Protein AF-A0A6N6WT28-F1 (afdb_monomer)

Mean predicted aligned error: 14.9 Å

Organism: Escherichia coli (NCBI:txid562)

Nearest PDB structures (foldseek):
  4pug-assembly1_A  TM=3.512E-01  e=1.826E+00  Arabidopsis thaliana
  8kd8-assembly1_A-2  TM=3.177E-01  e=2.365E+00  Aspergillus fumigatus Af293
  8dq6-assembly1_C  TM=4.427E-01  e=9.207E+00  Arabidopsis thaliana
  2fe7-assembly1_B  TM=3.232E-01  e=8.630E+00  Pseudomonas aeruginosa UCBPP-PA14

Secondary structure (DSSP, 8-state):
-------EEEEEE--GGG--TT--HHHHHHH-EEEEEE--S-TTSTTHHHHHHHHHHHHHHHTTSTTEEEEEHHHHHSPPP--------S--------GGGHHHHHTT-S-HHHHHHHHHTTPPPPEEEEEEE-TTS-EEEEEEEEETTTTEEEESS-GGGHHHHHTTT-EEEESSSSHHHHHHHTT---

pLDDT: mean 84.31, std 17.32, range [34.0, 97.81]

Structure (mmCIF, N/CA/C/O backbone):
data_AF-A0A6N6WT28-F1
#
_entry.id   AF-A0A6N6WT28-F1
#
loop_
_atom_site.group_PDB
_atom_site.id
_atom_site.type_symbol
_atom_site.label_atom_id
_atom_site.label_alt_id
_atom_site.label_comp_id
_atom_site.label_asym_id
_atom_site.label_entity_id
_atom_site.label_seq_id
_atom_site.pdbx_PDB_ins_code
_atom_site.Cartn_x
_atom_site.Cartn_y
_atom_site.Cartn_z
_atom_site.occupancy
_atom_site.B_iso_or_equiv
_atom_site.auth_seq_id
_atom_site.auth_comp_id
_atom_site.auth_asym_id
_atom_site.auth_atom_id
_atom_site.pdbx_PDB_model_num
ATOM 1 N N . CYS A 1 1 ? 1.335 30.307 -26.445 1.00 36.31 1 CYS A N 1
ATOM 2 C CA . CYS A 1 1 ? 0.784 28.948 -26.608 1.00 36.31 1 CYS A CA 1
ATOM 3 C C . CYS A 1 1 ? 1.800 27.951 -26.084 1.00 36.31 1 CYS A C 1
ATOM 5 O O . CYS A 1 1 ? 2.892 27.867 -26.629 1.00 36.31 1 CYS A O 1
ATOM 7 N N . ASN A 1 2 ? 1.423 27.335 -24.966 1.00 39.84 2 ASN A N 1
ATOM 8 C CA . ASN A 1 2 ? 2.130 26.416 -24.077 1.00 39.84 2 ASN A CA 1
ATOM 9 C C . ASN A 1 2 ? 3.230 25.564 -24.718 1.00 39.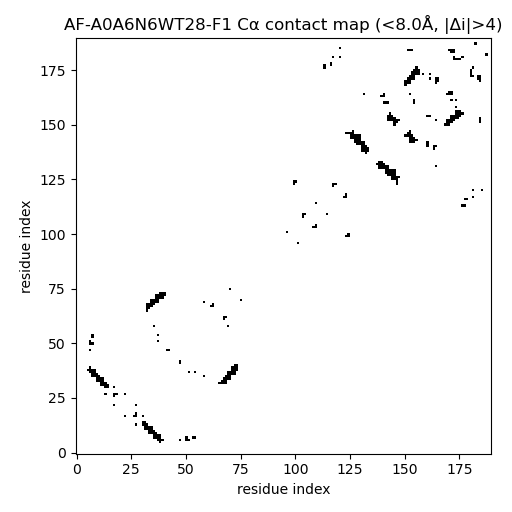84 2 ASN A C 1
ATOM 11 O O . ASN A 1 2 ? 2.957 24.684 -25.529 1.00 39.84 2 ASN A O 1
ATOM 15 N N . SER A 1 3 ? 4.460 25.754 -24.239 1.00 42.81 3 SER A N 1
ATOM 16 C CA . SER A 1 3 ? 5.393 24.639 -24.106 1.00 42.81 3 SER A CA 1
ATOM 17 C C . SER A 1 3 ? 4.727 23.638 -23.163 1.00 42.81 3 SER A C 1
ATOM 19 O O . SER A 1 3 ? 4.644 23.899 -21.966 1.00 42.81 3 SER A O 1
ATOM 21 N N . SER A 1 4 ? 4.171 22.545 -23.689 1.00 55.00 4 SER A N 1
ATOM 22 C CA . SER A 1 4 ? 3.736 21.419 -22.864 1.00 55.00 4 SER A CA 1
ATOM 23 C C . SER A 1 4 ? 4.979 20.865 -22.179 1.00 55.00 4 SER A C 1
ATOM 25 O O . SER A 1 4 ? 5.774 20.165 -22.811 1.00 55.00 4 SER A O 1
ATOM 27 N N . GLN A 1 5 ? 5.200 21.247 -20.928 1.00 62.88 5 GLN A N 1
ATOM 28 C CA . GLN A 1 5 ? 6.315 20.733 -20.155 1.00 62.88 5 GLN A CA 1
ATOM 29 C C . GLN A 1 5 ? 6.148 19.216 -20.037 1.00 62.88 5 GLN A C 1
ATOM 31 O O . GLN A 1 5 ? 5.096 18.718 -19.633 1.00 62.88 5 GLN A O 1
ATOM 36 N N . GLN A 1 6 ? 7.143 18.471 -20.514 1.00 76.69 6 GLN A N 1
ATOM 37 C CA . GLN A 1 6 ? 7.104 17.015 -20.506 1.00 76.69 6 GLN A CA 1
ATOM 38 C C . GLN A 1 6 ? 7.595 16.531 -19.143 1.00 76.69 6 GLN A C 1
ATOM 40 O O . GLN A 1 6 ? 8.793 16.489 -18.894 1.00 76.69 6 GLN A O 1
ATOM 45 N N . PHE A 1 7 ? 6.659 16.188 -18.258 1.00 87.19 7 PHE A N 1
ATOM 46 C CA . PHE A 1 7 ? 6.973 15.671 -16.923 1.00 87.19 7 PHE A CA 1
ATOM 47 C C . PHE A 1 7 ? 7.387 14.193 -16.917 1.00 87.19 7 PHE A C 1
ATOM 49 O O . PHE A 1 7 ? 7.982 13.729 -15.951 1.00 87.19 7 PHE A O 1
ATOM 56 N N . ILE A 1 8 ? 7.048 13.430 -17.960 1.00 91.88 8 ILE A N 1
ATOM 57 C CA . ILE A 1 8 ? 7.256 11.978 -18.004 1.00 91.88 8 ILE A CA 1
ATOM 58 C C . ILE A 1 8 ? 7.979 11.608 -19.292 1.00 91.88 8 ILE A C 1
ATOM 60 O O . ILE A 1 8 ? 7.514 11.924 -20.389 1.00 91.88 8 ILE A O 1
ATOM 64 N N . GLU A 1 9 ? 9.070 10.866 -19.154 1.00 92.81 9 GLU A N 1
ATOM 65 C CA . GLU A 1 9 ? 9.788 10.236 -20.254 1.00 92.81 9 GLU A CA 1
ATOM 66 C C . GLU A 1 9 ? 9.605 8.719 -20.198 1.00 92.81 9 GLU A C 1
ATOM 68 O O . GLU A 1 9 ? 9.800 8.092 -19.157 1.00 92.81 9 GLU A O 1
ATOM 73 N N . LEU A 1 10 ? 9.251 8.123 -21.338 1.00 92.31 10 LEU A N 1
ATOM 74 C CA . LEU A 1 10 ? 9.137 6.678 -21.510 1.00 92.31 10 LEU A CA 1
ATOM 75 C C . LEU A 1 10 ? 10.181 6.212 -22.522 1.00 92.31 10 LEU A C 1
ATOM 77 O O . LEU A 1 10 ? 10.169 6.643 -23.675 1.00 92.31 10 LEU A O 1
ATOM 81 N N . ALA A 1 11 ? 11.050 5.296 -22.109 1.00 92.19 11 ALA A N 1
ATOM 82 C CA . ALA A 1 11 ? 12.069 4.710 -22.962 1.00 92.19 11 ALA A CA 1
ATOM 83 C C . ALA A 1 11 ? 11.853 3.201 -23.106 1.00 92.19 11 ALA A C 1
ATOM 85 O O . ALA A 1 11 ? 11.840 2.459 -22.125 1.00 92.19 11 ALA A O 1
ATOM 86 N N . SER A 1 12 ? 11.739 2.735 -24.350 1.00 90.75 12 SER A N 1
ATOM 87 C CA . SER A 1 12 ? 11.868 1.319 -24.692 1.00 90.75 12 SER A CA 1
ATOM 88 C C . SER A 1 12 ? 13.312 1.040 -25.098 1.00 90.75 12 SER A C 1
ATOM 90 O O . SER A 1 12 ? 13.783 1.562 -26.112 1.00 90.75 12 SER A O 1
ATOM 92 N N . VAL A 1 13 ? 14.017 0.229 -24.320 1.00 89.06 13 VAL A N 1
ATOM 93 C CA . VAL A 1 13 ? 15.440 -0.048 -24.514 1.00 89.06 13 VAL A CA 1
ATOM 94 C C . VAL A 1 13 ? 15.620 -1.486 -24.976 1.00 89.06 13 VAL A C 1
ATOM 96 O O . VAL A 1 13 ? 15.025 -2.412 -24.432 1.00 89.06 13 VAL A O 1
ATOM 99 N N . LEU A 1 14 ? 16.468 -1.676 -25.982 1.00 88.44 14 LEU A N 1
ATOM 100 C CA . LEU A 1 14 ? 16.902 -2.988 -26.436 1.00 88.44 14 LEU A CA 1
ATOM 101 C C . LEU A 1 14 ? 18.435 -2.981 -26.525 1.00 88.44 14 LEU A C 1
ATOM 103 O O . LEU A 1 14 ? 18.989 -2.121 -27.215 1.00 88.44 14 LEU A O 1
ATOM 107 N N . PRO A 1 15 ? 19.145 -3.909 -25.859 1.00 84.88 15 PRO A N 1
ATOM 108 C CA . PRO A 1 15 ? 20.594 -4.005 -25.972 1.00 84.88 15 PRO A CA 1
ATOM 109 C C . PRO A 1 15 ? 21.016 -4.192 -27.429 1.00 84.88 15 PRO A C 1
ATOM 111 O O . PRO A 1 15 ? 20.477 -5.049 -28.122 1.00 84.88 15 PRO A O 1
ATOM 114 N N . GLN A 1 16 ? 22.032 -3.468 -27.897 1.00 86.12 16 GLN A N 1
ATOM 115 C CA . GLN A 1 16 ? 22.484 -3.568 -29.292 1.00 86.12 16 GLN A CA 1
ATOM 116 C C . GLN A 1 16 ? 22.848 -5.010 -29.698 1.00 86.12 16 GLN A C 1
ATOM 118 O O . GLN A 1 16 ? 22.561 -5.439 -30.812 1.00 86.12 16 GLN A O 1
ATOM 123 N N . GLN A 1 17 ? 23.405 -5.798 -28.770 1.00 83.19 17 GLN A N 1
ATOM 124 C CA . GLN A 1 17 ? 23.733 -7.215 -28.979 1.00 83.19 17 GLN A CA 1
ATOM 125 C C . GLN A 1 17 ? 22.527 -8.108 -29.316 1.00 83.19 17 GLN A C 1
ATOM 127 O O . GLN A 1 17 ? 22.714 -9.195 -29.868 1.00 83.19 17 GLN A O 1
ATOM 132 N N . ALA A 1 18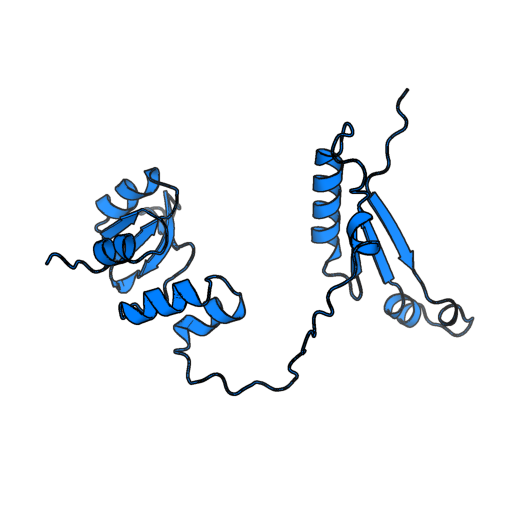 ? 21.311 -7.660 -28.988 1.00 81.44 18 ALA A N 1
ATOM 133 C CA . ALA A 1 18 ? 20.065 -8.336 -29.320 1.00 81.44 18 ALA A CA 1
ATOM 134 C C . ALA A 1 18 ? 19.685 -8.185 -30.798 1.00 81.44 18 ALA A C 1
ATOM 136 O O . ALA A 1 18 ? 18.929 -9.003 -31.318 1.00 81.44 18 ALA A O 1
ATOM 137 N N . ILE A 1 19 ? 20.193 -7.161 -31.488 1.00 85.38 19 ILE A N 1
ATOM 138 C CA . ILE A 1 19 ? 19.828 -6.842 -32.870 1.00 85.38 19 ILE A CA 1
ATOM 139 C C . ILE A 1 19 ? 20.769 -7.604 -33.804 1.00 85.38 19 ILE A C 1
ATOM 141 O O . ILE A 1 19 ? 21.768 -7.083 -34.296 1.00 85.38 19 ILE A O 1
ATOM 145 N N . LYS A 1 20 ? 20.462 -8.883 -34.016 1.00 88.56 20 LYS A N 1
ATOM 146 C CA . LYS A 1 20 ? 21.160 -9.756 -34.964 1.00 88.56 20 LYS A CA 1
ATOM 147 C C . LYS A 1 20 ? 20.140 -10.383 -35.913 1.00 88.56 20 LYS A C 1
ATOM 149 O O . LYS A 1 20 ? 19.023 -10.656 -35.478 1.00 88.56 20 LYS A O 1
ATOM 154 N N . PRO A 1 21 ? 20.517 -10.695 -37.167 1.00 86.25 21 PRO A N 1
ATOM 155 C CA . PRO A 1 21 ? 19.622 -11.374 -38.109 1.00 86.25 21 PRO A CA 1
ATOM 156 C C . PRO A 1 21 ? 19.081 -12.715 -37.591 1.00 86.25 21 PRO A C 1
ATOM 158 O O . PRO A 1 21 ? 18.038 -13.177 -38.033 1.00 86.25 21 PRO A O 1
ATOM 161 N N . THR A 1 22 ? 19.798 -13.344 -36.658 1.00 91.94 22 THR A N 1
ATOM 162 C CA . THR A 1 22 ? 19.445 -14.631 -36.050 1.00 91.94 22 THR A CA 1
ATOM 163 C C . THR A 1 22 ? 18.548 -14.511 -34.818 1.00 91.94 22 THR A C 1
ATOM 165 O O . THR A 1 22 ? 18.087 -15.535 -34.313 1.00 91.94 22 THR A O 1
ATOM 168 N N . THR A 1 23 ? 18.303 -13.304 -34.302 1.00 89.69 23 THR A N 1
ATOM 169 C CA . THR A 1 23 ? 17.488 -13.124 -33.099 1.00 89.69 23 THR A CA 1
ATOM 170 C C . THR A 1 23 ? 16.010 -13.295 -33.431 1.00 89.69 23 THR A C 1
ATOM 172 O O . THR A 1 23 ? 15.445 -12.560 -34.237 1.00 89.69 23 THR A O 1
ATOM 175 N N . SER A 1 24 ? 15.355 -14.241 -32.762 1.00 90.75 24 SER A N 1
ATOM 176 C CA . SER A 1 24 ? 13.905 -14.419 -32.871 1.00 90.75 24 SER A CA 1
ATOM 177 C C . SER A 1 24 ? 13.129 -13.315 -32.142 1.00 90.75 24 SER A C 1
ATOM 179 O O . SER A 1 24 ? 13.594 -12.747 -31.153 1.00 90.75 24 SER A O 1
ATOM 181 N N . VAL A 1 25 ? 11.878 -13.080 -32.549 1.00 87.06 25 VAL A N 1
ATOM 182 C CA . VAL A 1 25 ? 10.965 -12.139 -31.869 1.00 87.06 25 VAL A CA 1
ATOM 183 C C . VAL A 1 25 ? 10.800 -12.476 -30.380 1.00 87.06 25 VAL A C 1
ATOM 185 O O . VAL A 1 25 ? 10.761 -11.578 -29.542 1.00 87.06 25 VAL A O 1
ATOM 188 N N . ALA A 1 26 ? 10.750 -13.764 -30.027 1.00 87.44 26 ALA A N 1
ATOM 189 C CA . ALA A 1 26 ? 10.645 -14.203 -28.635 1.00 87.44 26 ALA A CA 1
ATOM 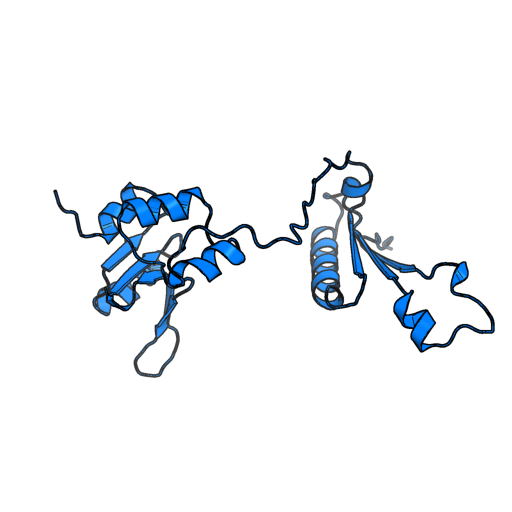190 C C . ALA A 1 26 ? 11.886 -13.823 -27.805 1.00 87.44 26 ALA A C 1
ATOM 192 O O . ALA A 1 26 ? 11.756 -13.398 -26.658 1.00 87.44 26 ALA A O 1
ATOM 193 N N . GLN A 1 27 ? 13.084 -13.922 -28.388 1.00 86.19 27 GLN A N 1
ATOM 194 C CA . GLN A 1 27 ? 14.325 -13.476 -27.745 1.00 86.19 27 GLN A CA 1
ATOM 195 C C . GLN A 1 27 ? 14.388 -11.950 -27.634 1.00 86.19 27 GLN A C 1
ATOM 197 O O . GLN A 1 27 ? 14.755 -11.442 -26.579 1.00 86.19 27 GLN A O 1
ATOM 202 N N . MET A 1 28 ? 13.961 -11.214 -28.666 1.00 85.25 28 MET A N 1
ATOM 203 C CA . MET A 1 28 ? 13.880 -9.749 -28.601 1.00 85.25 28 MET A CA 1
ATOM 204 C C . MET A 1 28 ? 12.948 -9.284 -27.479 1.00 85.25 28 MET A C 1
ATOM 206 O O . MET A 1 28 ? 13.310 -8.384 -26.730 1.00 85.25 28 MET A O 1
ATOM 210 N N . ARG A 1 29 ? 11.785 -9.930 -27.308 1.00 83.75 29 ARG A N 1
ATOM 211 C CA . ARG A 1 29 ? 10.848 -9.623 -26.213 1.00 83.75 29 ARG A CA 1
ATOM 212 C C . ARG A 1 29 ? 11.473 -9.810 -24.832 1.00 83.75 29 ARG A C 1
ATOM 214 O O . ARG A 1 29 ? 11.227 -8.992 -23.960 1.00 83.75 29 ARG A O 1
ATOM 221 N N . ARG A 1 30 ? 12.303 -10.841 -24.645 1.00 84.75 30 ARG A N 1
ATOM 222 C CA . ARG A 1 30 ? 13.021 -11.081 -23.379 1.00 84.75 30 ARG A CA 1
ATOM 223 C C . ARG A 1 30 ? 14.064 -10.018 -23.052 1.00 84.75 30 ARG A C 1
ATOM 225 O O . ARG A 1 30 ? 14.429 -9.886 -21.892 1.00 84.75 30 ARG A O 1
ATOM 232 N N . TRP A 1 31 ? 14.567 -9.307 -24.056 1.00 86.19 31 TRP A N 1
ATOM 233 C CA . TRP A 1 31 ? 15.593 -8.275 -23.894 1.00 86.19 31 TRP A CA 1
ATOM 234 C C . TRP A 1 31 ? 15.053 -6.856 -23.975 1.00 86.19 31 TRP A C 1
ATOM 236 O O . TRP A 1 31 ? 15.793 -5.917 -23.688 1.00 86.19 31 TRP A O 1
ATOM 246 N N . LEU A 1 32 ? 13.794 -6.693 -24.376 1.00 87.44 32 LEU A N 1
ATOM 247 C CA . LEU A 1 32 ? 13.126 -5.410 -24.316 1.00 87.44 32 LEU A CA 1
ATOM 248 C C . LEU A 1 32 ? 13.027 -4.989 -22.849 1.00 87.44 32 LEU A C 1
ATOM 250 O O . LEU A 1 32 ? 12.671 -5.783 -21.979 1.00 87.44 32 LEU A O 1
ATOM 254 N N . ARG A 1 33 ? 13.384 -3.742 -22.582 1.00 89.00 33 ARG A N 1
ATOM 255 C CA . ARG A 1 33 ? 13.288 -3.102 -21.276 1.00 89.00 33 ARG A CA 1
ATOM 256 C C . ARG A 1 33 ? 12.424 -1.870 -21.418 1.00 89.00 33 ARG A C 1
ATOM 258 O O . ARG A 1 33 ? 12.482 -1.189 -22.443 1.00 89.00 33 ARG A O 1
ATOM 265 N N . LEU A 1 34 ? 11.647 -1.587 -20.387 1.00 92.88 34 LEU A N 1
ATOM 266 C CA . LEU A 1 34 ? 10.861 -0.370 -20.306 1.00 92.88 34 LEU A CA 1
ATOM 267 C C . LEU A 1 34 ? 11.363 0.444 -19.121 1.00 92.88 34 LEU A C 1
ATOM 269 O O . LEU A 1 34 ? 11.496 -0.087 -18.019 1.00 92.88 34 LEU A O 1
ATOM 273 N N . HIS A 1 35 ? 11.659 1.715 -19.357 1.00 94.12 35 HIS A N 1
ATOM 274 C CA . HIS A 1 35 ? 12.091 2.637 -18.320 1.00 94.12 35 HIS A CA 1
ATOM 275 C C . HIS A 1 35 ? 11.219 3.889 -18.331 1.00 94.12 35 HIS A C 1
ATOM 277 O O . HIS A 1 35 ? 11.010 4.483 -19.391 1.00 94.12 35 HIS A O 1
ATOM 283 N N . ILE A 1 36 ? 10.724 4.283 -17.161 1.00 95.12 36 ILE A N 1
ATOM 284 C CA . ILE A 1 36 ? 9.943 5.509 -16.968 1.00 95.12 36 ILE A CA 1
ATOM 285 C C . ILE A 1 36 ? 10.751 6.474 -16.105 1.00 95.12 36 ILE A C 1
ATOM 287 O O . ILE A 1 36 ? 11.170 6.116 -15.009 1.00 95.12 36 ILE A O 1
ATOM 291 N N . CYS A 1 37 ? 10.945 7.704 -16.561 1.00 94.56 37 CYS A N 1
ATOM 292 C CA . CYS A 1 37 ? 11.595 8.744 -15.772 1.00 94.56 37 CYS A CA 1
ATOM 293 C C . CYS A 1 37 ? 10.632 9.911 -15.555 1.00 94.56 37 CYS A C 1
ATOM 295 O O . CYS A 1 37 ? 10.101 10.464 -16.518 1.00 94.56 37 CYS A O 1
ATOM 297 N N . PHE A 1 38 ? 10.410 10.276 -14.294 1.00 95.62 38 PHE A N 1
ATOM 298 C CA . PHE A 1 38 ? 9.662 11.473 -13.926 1.00 95.62 38 PHE A CA 1
ATOM 299 C C . PHE A 1 38 ? 10.605 12.659 -13.713 1.00 95.62 38 PHE A C 1
ATOM 301 O O . PHE A 1 38 ? 11.598 12.560 -12.987 1.00 95.62 38 PHE A O 1
ATOM 308 N N . ASP A 1 39 ? 10.297 13.794 -14.329 1.00 92.88 39 ASP A N 1
ATOM 309 C CA . ASP A 1 39 ? 11.030 15.033 -14.110 1.00 92.88 39 ASP A CA 1
ATOM 310 C C . ASP A 1 39 ? 10.505 15.774 -12.877 1.00 92.88 39 ASP A C 1
ATOM 312 O O . ASP A 1 39 ? 9.597 16.598 -12.945 1.00 92.88 39 ASP A O 1
ATOM 316 N N . ASP A 1 40 ? 11.109 15.481 -11.727 1.00 92.19 40 ASP A N 1
ATOM 317 C CA . ASP A 1 40 ? 10.777 16.073 -10.432 1.00 92.19 40 ASP A CA 1
ATOM 318 C C . ASP A 1 40 ? 11.620 17.304 -10.066 1.00 92.19 40 ASP A C 1
ATOM 320 O O . ASP A 1 40 ? 11.608 17.752 -8.912 1.00 92.19 40 ASP A O 1
ATOM 324 N N . ARG A 1 41 ? 12.367 17.874 -11.022 1.00 89.75 41 ARG A N 1
ATOM 325 C CA . ARG A 1 41 ? 13.270 19.011 -10.771 1.00 89.75 41 ARG A CA 1
ATOM 326 C C . ARG A 1 41 ? 12.527 20.296 -10.411 1.00 89.75 41 ARG A C 1
ATOM 328 O O . ARG A 1 41 ? 13.027 21.056 -9.583 1.00 89.75 41 ARG A O 1
ATOM 335 N N . TYR A 1 42 ? 11.333 20.496 -10.964 1.00 88.75 42 TYR A N 1
ATOM 336 C CA . TYR A 1 42 ? 10.573 21.741 -10.866 1.00 88.75 42 TYR A CA 1
ATOM 337 C C . TYR A 1 42 ? 9.174 21.490 -10.289 1.00 88.75 42 TYR A C 1
ATOM 339 O O . TYR A 1 42 ? 8.172 21.448 -10.992 1.00 88.75 42 TYR A O 1
ATOM 347 N N . THR A 1 43 ? 9.099 21.306 -8.971 1.00 87.88 43 THR A N 1
ATOM 348 C CA . THR A 1 43 ? 7.841 20.971 -8.273 1.00 87.88 43 THR A CA 1
ATOM 349 C C . THR A 1 43 ? 6.818 22.108 -8.246 1.00 87.88 43 THR A C 1
ATOM 351 O O . THR A 1 43 ? 5.690 21.894 -7.828 1.00 87.88 43 THR A O 1
ATOM 354 N N . GLN A 1 44 ? 7.232 23.320 -8.624 1.00 89.19 44 GLN A N 1
ATOM 355 C CA . GLN A 1 44 ? 6.402 24.527 -8.617 1.00 89.19 44 GLN A CA 1
ATOM 356 C C . GLN A 1 44 ? 5.759 24.809 -9.980 1.00 89.19 44 GLN A C 1
ATOM 358 O O . GLN A 1 44 ? 5.028 25.786 -10.112 1.00 89.19 44 GLN A O 1
ATOM 363 N N . ASP A 1 45 ? 6.066 24.00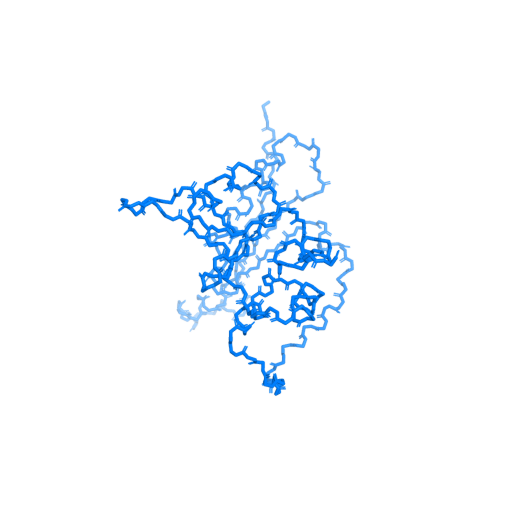1 -10.997 1.00 88.00 45 ASP A N 1
ATOM 364 C CA . ASP A 1 45 ? 5.572 24.229 -12.349 1.00 88.00 45 ASP A CA 1
ATOM 365 C C . ASP A 1 45 ? 4.091 23.861 -12.475 1.00 88.00 45 ASP A C 1
ATOM 367 O O . ASP A 1 45 ? 3.613 22.864 -11.919 1.00 88.00 45 ASP A O 1
ATOM 371 N N . ASP A 1 46 ? 3.371 24.646 -13.276 1.00 86.75 46 ASP A N 1
ATOM 372 C CA . ASP A 1 46 ? 1.972 24.386 -13.592 1.00 86.75 46 ASP A CA 1
ATOM 373 C C . ASP A 1 46 ? 1.818 22.991 -14.222 1.00 86.75 46 ASP A C 1
ATOM 375 O O . ASP A 1 46 ? 2.427 22.661 -15.243 1.00 86.75 46 ASP A O 1
ATOM 379 N N . GLY A 1 47 ? 0.965 22.159 -13.623 1.00 87.12 47 GLY A N 1
ATOM 380 C CA . GLY A 1 47 ? 0.717 20.793 -14.088 1.00 87.12 47 GLY A CA 1
ATOM 381 C C . GLY A 1 47 ? 1.624 19.722 -13.478 1.00 87.12 47 GLY A C 1
ATOM 382 O O . GLY A 1 47 ? 1.457 18.554 -13.833 1.00 87.12 47 GLY A O 1
ATOM 383 N N . TYR A 1 48 ? 2.505 20.068 -12.533 1.00 89.69 48 TYR A N 1
ATOM 384 C CA . TYR A 1 48 ? 3.336 19.099 -11.811 1.00 89.69 48 TYR A CA 1
ATOM 385 C C . TYR A 1 48 ? 2.514 17.971 -11.167 1.00 89.69 48 TYR A C 1
ATOM 387 O O . TYR A 1 48 ? 2.801 16.798 -11.394 1.00 89.69 48 TYR A O 1
ATOM 395 N N . GLU A 1 49 ? 1.448 18.302 -10.427 1.00 88.75 49 GLU A N 1
ATOM 396 C CA . GLU A 1 49 ? 0.570 17.307 -9.786 1.00 88.75 49 GLU A CA 1
ATOM 397 C C . GLU A 1 49 ? -0.108 16.389 -10.810 1.00 88.75 49 GLU A C 1
ATOM 399 O O . GLU A 1 49 ? -0.177 15.173 -10.629 1.00 88.75 49 GLU A O 1
ATOM 404 N N . ALA A 1 50 ? -0.564 16.954 -11.932 1.00 89.31 50 ALA A N 1
ATOM 405 C CA . ALA A 1 50 ? -1.134 16.173 -13.025 1.00 89.31 50 ALA A CA 1
ATOM 406 C C . ALA A 1 50 ? -0.084 15.237 -13.652 1.00 89.31 50 ALA A C 1
ATOM 408 O O . ALA A 1 50 ? -0.394 14.087 -13.970 1.00 89.31 50 ALA A O 1
ATOM 409 N N . GLY A 1 51 ? 1.162 15.703 -13.784 1.00 91.75 51 GLY A N 1
ATOM 410 C CA . GLY A 1 51 ? 2.306 14.899 -14.205 1.00 91.75 51 GLY A CA 1
ATOM 411 C C . GLY A 1 51 ? 2.619 13.767 -13.226 1.00 91.75 51 GLY A C 1
ATOM 412 O O . GLY A 1 51 ? 2.799 12.631 -13.657 1.00 91.75 51 GLY A O 1
ATOM 413 N N . LEU A 1 52 ? 2.621 14.043 -11.922 1.00 93.56 52 LEU A N 1
ATOM 414 C CA . LEU A 1 52 ? 2.878 13.055 -10.872 1.00 93.56 52 LEU A CA 1
ATOM 415 C C . LEU A 1 52 ? 1.790 11.970 -10.839 1.00 93.56 52 LEU A C 1
ATOM 417 O O . LEU A 1 52 ? 2.094 10.778 -10.798 1.00 93.56 52 LEU A O 1
ATOM 421 N N . ASN A 1 53 ? 0.523 12.371 -10.954 1.00 92.00 53 ASN A N 1
ATOM 422 C CA . ASN A 1 53 ? -0.603 11.444 -11.073 1.00 92.00 53 ASN A CA 1
ATOM 423 C C . ASN A 1 53 ? -0.496 10.586 -12.344 1.00 92.00 53 ASN A C 1
ATOM 425 O O . ASN A 1 53 ? -0.718 9.374 -12.313 1.00 92.00 53 ASN A O 1
ATOM 429 N N . GLY A 1 54 ? -0.120 11.198 -13.471 1.00 93.31 54 GLY A N 1
ATOM 430 C CA . GLY A 1 54 ? 0.123 10.488 -14.727 1.00 93.31 54 GLY A CA 1
ATOM 431 C C . GLY A 1 54 ? 1.269 9.478 -14.625 1.00 93.31 54 GLY A C 1
ATOM 432 O O . GLY A 1 54 ? 1.153 8.363 -15.138 1.00 93.31 54 GLY A O 1
ATOM 433 N N . PHE A 1 55 ? 2.343 9.842 -13.926 1.00 95.44 55 PHE A N 1
ATOM 434 C CA . PHE A 1 55 ? 3.488 8.977 -13.672 1.00 95.44 55 PHE A CA 1
ATOM 435 C C . PHE A 1 55 ? 3.083 7.737 -12.873 1.00 95.44 55 PHE A C 1
ATOM 437 O O . PHE A 1 55 ? 3.297 6.620 -13.347 1.00 95.44 55 PHE A O 1
ATOM 444 N N . TRP A 1 56 ? 2.420 7.911 -11.726 1.00 95.50 56 TRP A N 1
ATOM 445 C CA . TRP A 1 56 ? 1.976 6.783 -10.903 1.00 95.50 56 TRP A 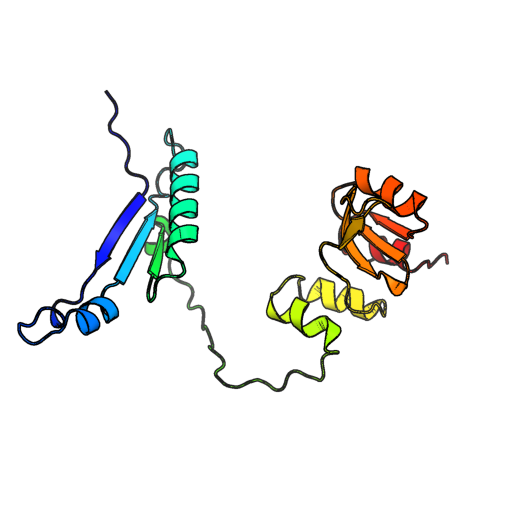CA 1
ATOM 446 C C . TRP A 1 56 ? 0.975 5.887 -11.621 1.00 95.50 56 TRP A C 1
ATOM 448 O O . TRP A 1 56 ? 1.052 4.664 -11.522 1.00 95.50 56 TRP A O 1
ATOM 458 N N . ARG A 1 57 ? 0.089 6.466 -12.435 1.00 95.50 57 ARG A N 1
ATOM 459 C CA . ARG A 1 57 ? -0.812 5.679 -13.280 1.00 95.50 57 ARG A CA 1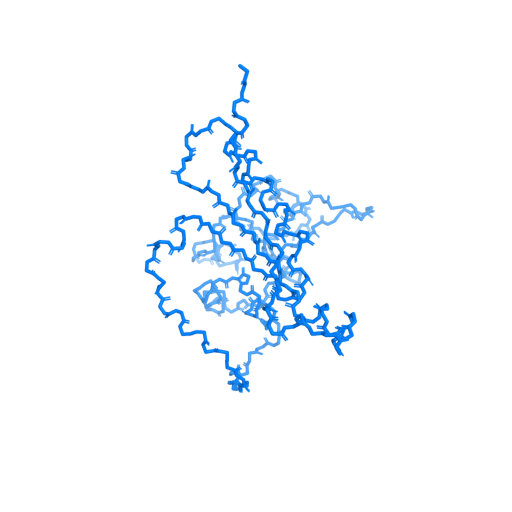
ATOM 460 C C . ARG A 1 57 ? -0.046 4.795 -14.268 1.00 95.50 57 ARG A C 1
ATOM 462 O O . ARG A 1 57 ? -0.434 3.648 -14.468 1.00 95.50 57 ARG A O 1
ATOM 469 N N . LEU A 1 58 ? 1.026 5.294 -14.884 1.00 94.19 58 LEU A N 1
ATOM 470 C CA . LEU A 1 58 ? 1.862 4.490 -15.783 1.00 94.19 58 LEU A CA 1
ATOM 471 C C . LEU A 1 58 ? 2.643 3.411 -15.031 1.00 94.19 58 LEU A C 1
ATOM 473 O O . LEU A 1 58 ? 2.685 2.278 -15.506 1.00 94.19 58 LEU A O 1
ATOM 477 N N . VAL A 1 59 ? 3.212 3.731 -13.867 1.00 95.31 59 VAL A N 1
ATOM 478 C CA . VAL A 1 59 ? 3.892 2.746 -13.011 1.00 95.31 59 VAL A CA 1
ATOM 479 C C . VAL A 1 59 ? 2.929 1.619 -12.644 1.00 95.31 59 VAL A C 1
ATOM 481 O O . VAL A 1 59 ? 3.220 0.464 -12.934 1.00 95.31 59 VAL A O 1
ATOM 484 N N . ASN A 1 60 ? 1.738 1.941 -12.142 1.00 93.00 60 ASN A N 1
ATOM 485 C CA . ASN A 1 60 ? 0.746 0.940 -11.743 1.00 93.00 60 ASN A CA 1
ATOM 486 C C . ASN A 1 60 ? 0.303 0.034 -12.900 1.00 93.00 60 ASN A C 1
ATOM 488 O O . ASN A 1 60 ? 0.057 -1.153 -12.695 1.00 93.00 60 ASN A O 1
ATOM 492 N N . LEU A 1 61 ? 0.212 0.577 -14.119 1.00 94.25 61 LEU A N 1
ATOM 493 C CA . LEU A 1 61 ? -0.140 -0.193 -15.316 1.00 94.25 61 LEU A CA 1
ATOM 494 C C . LEU A 1 61 ? 1.001 -1.095 -15.803 1.00 94.25 61 LEU A C 1
ATOM 496 O O . LEU A 1 61 ? 0.742 -2.158 -16.366 1.00 94.25 61 LEU A O 1
ATOM 500 N N . LEU A 1 62 ? 2.252 -0.660 -15.643 1.00 92.94 62 LEU A N 1
ATOM 501 C CA . LEU A 1 62 ? 3.416 -1.275 -16.284 1.00 92.94 62 LEU A CA 1
ATOM 502 C C . LEU A 1 62 ? 4.299 -2.073 -15.318 1.00 92.94 62 LEU A C 1
ATOM 504 O O . LEU A 1 62 ? 5.154 -2.817 -15.794 1.00 92.94 62 LEU A O 1
ATOM 508 N N . GLN A 1 63 ? 4.076 -1.976 -14.004 1.00 93.00 63 GLN A N 1
ATOM 509 C CA . GLN A 1 63 ? 4.858 -2.673 -12.970 1.00 93.00 63 GLN A CA 1
ATOM 510 C C . GLN A 1 63 ? 4.887 -4.197 -13.147 1.00 93.00 63 GLN A C 1
ATOM 512 O O . GLN A 1 63 ? 5.828 -4.855 -12.721 1.00 93.00 63 GLN A O 1
ATOM 517 N N . PHE A 1 64 ? 3.881 -4.765 -13.816 1.00 90.69 64 PHE A N 1
ATOM 518 C CA . PHE A 1 64 ? 3.785 -6.204 -14.068 1.00 90.69 64 PHE A CA 1
ATOM 519 C C . PHE A 1 64 ? 4.552 -6.661 -15.315 1.00 90.69 64 PHE A C 1
ATOM 521 O O . PHE A 1 64 ? 4.620 -7.859 -15.596 1.00 90.69 64 PHE A O 1
ATOM 528 N N . LEU A 1 65 ? 5.102 -5.730 -16.101 1.00 87.69 65 LEU A N 1
ATOM 529 C CA . LEU A 1 65 ? 5.932 -6.091 -17.239 1.00 87.69 65 LEU A CA 1
ATOM 530 C C . LEU A 1 65 ? 7.307 -6.570 -16.756 1.00 87.69 65 LEU A C 1
ATOM 532 O O . LEU A 1 65 ? 7.909 -5.945 -15.881 1.00 87.69 65 LEU A O 1
ATOM 536 N N . PRO A 1 66 ? 7.843 -7.648 -17.353 1.00 80.56 66 PRO A N 1
ATOM 537 C CA . PRO A 1 66 ? 9.158 -8.149 -16.992 1.00 80.56 66 PRO A CA 1
ATOM 538 C C . PRO A 1 66 ? 10.220 -7.082 -17.265 1.00 80.56 66 PRO A C 1
ATOM 540 O O . PRO A 1 66 ? 10.255 -6.492 -18.346 1.00 80.56 66 PRO A O 1
ATOM 543 N N . ASP A 1 67 ? 11.090 -6.861 -16.280 1.00 84.44 67 ASP A N 1
ATOM 544 C CA . ASP A 1 67 ? 12.203 -5.912 -16.348 1.00 84.44 67 ASP A CA 1
ATOM 545 C C . ASP A 1 67 ? 11.785 -4.444 -16.619 1.00 84.44 67 ASP A C 1
ATOM 547 O O . ASP A 1 67 ? 12.524 -3.680 -17.257 1.00 84.44 67 ASP A O 1
ATOM 551 N N . MET A 1 68 ? 10.596 -4.040 -16.150 1.00 92.00 68 MET A N 1
ATOM 552 C CA . MET A 1 68 ? 10.196 -2.633 -16.060 1.00 92.00 68 MET A CA 1
ATOM 553 C C . MET A 1 68 ? 10.951 -1.940 -14.922 1.00 92.00 68 MET A C 1
ATOM 555 O O . MET A 1 68 ? 11.140 -2.493 -13.843 1.00 92.00 68 MET A O 1
ATOM 559 N N . THR A 1 69 ? 11.400 -0.715 -15.176 1.00 93.19 69 THR A N 1
ATOM 560 C CA . THR A 1 69 ? 12.060 0.131 -14.178 1.00 93.19 69 THR A CA 1
ATOM 561 C C . THR A 1 69 ? 11.478 1.535 -14.228 1.00 93.19 69 THR A C 1
ATOM 563 O O . THR A 1 69 ? 10.988 1.987 -15.267 1.00 93.19 69 THR A O 1
ATOM 566 N N . PHE A 1 70 ? 11.555 2.258 -13.118 1.00 94.75 70 PHE A N 1
ATOM 567 C CA . PHE A 1 70 ? 11.198 3.668 -13.081 1.00 94.75 70 PHE A CA 1
ATOM 568 C C . PHE A 1 70 ? 12.111 4.447 -12.139 1.00 94.75 70 PHE A C 1
ATOM 570 O O . PHE A 1 70 ? 12.760 3.874 -11.266 1.00 94.75 70 PHE A O 1
ATOM 577 N N . THR A 1 71 ? 12.208 5.755 -12.349 1.00 93.56 71 THR A N 1
ATOM 578 C CA . THR A 1 71 ? 13.016 6.656 -11.523 1.00 93.56 71 THR A CA 1
ATOM 579 C C . THR A 1 71 ? 12.498 8.091 -11.607 1.00 93.56 71 THR A C 1
ATOM 581 O O . THR A 1 71 ? 11.602 8.395 -12.398 1.00 93.56 71 THR A O 1
ATOM 584 N N . SER A 1 72 ? 13.101 8.988 -10.832 1.00 93.44 72 SER A N 1
ATOM 585 C CA . SER A 1 72 ? 12.948 10.430 -10.992 1.00 93.44 72 SER A CA 1
ATOM 586 C C . SER A 1 72 ? 14.288 11.093 -11.318 1.00 93.44 72 SER A C 1
ATOM 588 O O . SER A 1 72 ? 15.360 10.548 -11.040 1.00 93.44 72 SER A O 1
ATOM 590 N N . ARG A 1 73 ? 14.256 12.283 -11.920 1.00 90.81 73 ARG A N 1
ATOM 591 C CA . ARG A 1 73 ? 15.472 13.034 -12.269 1.00 90.81 73 ARG A CA 1
ATOM 592 C C . ARG A 1 73 ? 16.335 13.334 -11.044 1.00 90.81 73 ARG A C 1
ATOM 594 O O . ARG A 1 73 ? 17.553 13.185 -11.126 1.00 90.81 73 ARG A O 1
ATOM 601 N N . LYS A 1 74 ? 15.741 13.715 -9.912 1.00 89.88 74 LYS A N 1
ATOM 602 C CA . LYS A 1 74 ? 16.478 13.926 -8.656 1.00 89.88 74 LYS A CA 1
ATOM 603 C C . LYS A 1 74 ? 17.064 12.619 -8.123 1.00 89.88 74 LYS A C 1
ATOM 605 O O . LYS A 1 74 ? 18.214 12.631 -7.695 1.00 89.88 74 LYS A O 1
ATOM 610 N N . ALA A 1 75 ? 16.334 11.503 -8.207 1.00 86.81 75 ALA A N 1
ATOM 611 C CA . ALA A 1 75 ? 16.798 10.203 -7.714 1.00 86.81 75 ALA A CA 1
ATOM 612 C C . ALA A 1 75 ? 18.071 9.705 -8.421 1.00 86.81 75 ALA A C 1
ATOM 614 O O . ALA A 1 75 ? 18.937 9.128 -7.773 1.00 86.81 75 ALA A O 1
ATOM 615 N N . VAL A 1 76 ? 18.231 9.975 -9.722 1.00 83.56 76 VAL A N 1
ATOM 616 C CA . VAL A 1 76 ? 19.441 9.600 -10.487 1.00 83.56 76 VAL A CA 1
ATOM 617 C C . VAL A 1 76 ? 20.691 10.369 -10.035 1.00 83.56 76 VAL A C 1
ATOM 619 O O . VAL A 1 76 ? 21.809 9.879 -10.186 1.00 83.56 76 VAL A O 1
ATOM 622 N N . HIS A 1 77 ? 20.522 11.582 -9.506 1.00 76.56 77 HIS A N 1
ATOM 623 C CA . HIS A 1 77 ? 21.629 12.447 -9.086 1.00 76.56 77 HIS A CA 1
ATOM 624 C C . HIS A 1 77 ? 21.930 12.377 -7.588 1.00 76.56 77 HIS A C 1
ATOM 626 O O . HIS A 1 77 ? 22.955 12.903 -7.150 1.00 76.56 77 HIS A O 1
ATOM 632 N N . LEU A 1 78 ? 21.057 11.743 -6.808 1.00 74.25 78 LEU A N 1
ATOM 633 C CA . LEU A 1 78 ? 21.313 11.463 -5.405 1.00 74.25 78 LEU A CA 1
ATOM 634 C C . LEU A 1 78 ? 22.298 10.290 -5.300 1.00 74.25 78 LEU A C 1
ATOM 636 O O . LEU A 1 78 ? 22.186 9.330 -6.068 1.00 74.25 78 LEU A O 1
ATOM 640 N N . PRO A 1 79 ? 23.269 10.340 -4.369 1.00 63.91 79 PRO A N 1
ATOM 641 C CA . PRO A 1 79 ? 24.054 9.162 -4.046 1.00 63.91 79 PRO A CA 1
ATOM 642 C C . PRO A 1 79 ? 23.074 8.062 -3.647 1.00 63.91 79 PRO A C 1
ATOM 644 O O . PRO A 1 79 ? 22.309 8.236 -2.699 1.00 63.91 79 PRO A O 1
ATOM 647 N N . GLN A 1 80 ? 23.062 6.955 -4.388 1.00 59.59 80 GLN A N 1
ATOM 648 C CA . GLN A 1 80 ? 22.354 5.781 -3.912 1.00 59.59 80 GLN A CA 1
ATOM 649 C C . GLN A 1 80 ? 23.086 5.320 -2.660 1.00 59.59 80 GLN A C 1
ATOM 651 O O . GLN A 1 80 ? 24.262 4.954 -2.726 1.00 59.59 80 GLN A O 1
ATOM 656 N N . GLU A 1 81 ? 22.406 5.361 -1.517 1.00 56.16 81 GLU A N 1
ATOM 657 C CA . GLU A 1 81 ? 22.832 4.519 -0.413 1.00 56.16 81 GLU A CA 1
ATOM 658 C C . GLU A 1 81 ? 22.844 3.090 -0.946 1.00 56.16 81 GLU A C 1
ATOM 660 O O . GLU A 1 81 ? 21.918 2.669 -1.649 1.00 56.16 81 GLU A O 1
ATOM 665 N N . SER A 1 82 ? 23.933 2.368 -0.697 1.00 50.47 82 SER A N 1
ATOM 666 C CA . SER A 1 82 ? 23.989 0.948 -0.990 1.00 50.47 82 SER A CA 1
ATOM 667 C C . SER A 1 82 ? 22.929 0.279 -0.128 1.00 50.47 82 SER A C 1
ATOM 669 O O . SER A 1 82 ? 23.180 -0.074 1.023 1.00 50.47 82 SER A O 1
ATOM 671 N N . VAL A 1 83 ? 21.727 0.133 -0.673 1.00 47.78 83 VAL A N 1
ATOM 672 C CA . VAL A 1 83 ? 20.765 -0.810 -0.141 1.00 47.78 83 VAL A CA 1
ATOM 673 C C . VAL A 1 83 ? 21.382 -2.158 -0.461 1.00 47.78 83 VAL A C 1
ATOM 675 O O . VAL A 1 83 ? 21.251 -2.662 -1.581 1.00 47.78 83 VAL A O 1
ATOM 678 N N . ASP A 1 84 ? 22.126 -2.702 0.503 1.00 40.03 84 ASP A N 1
ATOM 679 C CA . ASP A 1 84 ? 22.468 -4.116 0.555 1.00 40.03 84 ASP A CA 1
ATOM 680 C C . ASP A 1 84 ? 21.139 -4.860 0.613 1.00 40.03 84 ASP A C 1
ATOM 682 O O . ASP A 1 84 ? 20.646 -5.259 1.668 1.00 40.03 84 ASP A O 1
ATOM 686 N N . THR A 1 85 ? 20.516 -5.007 -0.552 1.00 39.38 85 THR A N 1
ATOM 687 C CA . THR A 1 85 ? 19.372 -5.873 -0.736 1.00 39.38 85 THR A CA 1
ATOM 688 C C . THR A 1 85 ? 19.979 -7.257 -0.665 1.00 39.38 85 THR A C 1
ATOM 690 O O . THR A 1 85 ? 20.330 -7.866 -1.678 1.00 39.38 85 THR A O 1
ATOM 693 N N . LYS A 1 86 ? 20.200 -7.735 0.561 1.00 37.53 86 LYS A N 1
ATOM 694 C CA . LYS A 1 86 ? 20.364 -9.150 0.827 1.00 37.53 86 LYS A CA 1
ATOM 695 C C . LYS A 1 86 ? 19.042 -9.763 0.402 1.00 37.53 86 LYS A C 1
ATOM 697 O O . LYS A 1 86 ? 18.123 -9.900 1.198 1.00 37.53 86 LYS A O 1
ATOM 702 N N . VAL A 1 87 ? 18.934 -10.091 -0.881 1.00 42.66 87 VAL A N 1
ATOM 703 C CA . VAL A 1 87 ? 17.991 -11.096 -1.342 1.00 42.66 87 VAL A CA 1
ATOM 704 C C . VAL A 1 87 ? 18.452 -12.357 -0.632 1.00 42.66 87 VAL A C 1
ATOM 706 O O . VAL A 1 87 ? 19.371 -13.044 -1.085 1.00 42.66 87 VAL A O 1
ATOM 709 N N . SER A 1 88 ? 17.916 -12.577 0.566 1.00 35.50 88 SER A N 1
ATOM 710 C CA . SER A 1 88 ? 18.191 -13.776 1.327 1.00 35.50 88 SER A CA 1
ATOM 711 C C . SER A 1 88 ? 17.528 -14.910 0.564 1.00 35.50 88 SER A C 1
ATOM 713 O O . SER A 1 88 ? 16.345 -15.186 0.709 1.00 35.50 88 SER A O 1
ATOM 715 N N . ALA A 1 89 ? 18.301 -15.565 -0.300 1.00 42.94 89 ALA A N 1
ATOM 716 C CA . ALA A 1 89 ? 17.915 -16.810 -0.956 1.00 42.94 89 ALA A CA 1
ATOM 717 C C . ALA A 1 89 ? 17.930 -18.002 0.022 1.00 42.94 89 ALA A C 1
ATOM 719 O O . ALA A 1 89 ? 17.923 -19.158 -0.396 1.00 42.94 89 ALA A O 1
ATOM 720 N N . THR A 1 90 ? 17.970 -17.724 1.325 1.00 38.69 90 THR A N 1
ATOM 721 C CA . THR A 1 90 ? 17.893 -18.711 2.390 1.00 38.69 90 THR A CA 1
ATOM 722 C C . THR A 1 90 ? 16.723 -18.291 3.267 1.00 38.69 90 THR A C 1
ATOM 724 O O . THR A 1 90 ? 16.759 -17.166 3.772 1.00 38.69 90 THR A O 1
ATOM 727 N N . PRO A 1 91 ? 15.691 -19.132 3.451 1.00 40.22 91 PRO A N 1
ATOM 728 C CA . PRO A 1 91 ? 14.742 -18.894 4.518 1.00 40.22 91 PRO A CA 1
ATOM 729 C C . PRO A 1 91 ? 15.554 -18.968 5.810 1.00 40.22 91 PRO A C 1
ATOM 731 O O . PRO A 1 91 ? 15.986 -20.044 6.228 1.00 40.22 91 PRO A O 1
ATOM 734 N N . GLU A 1 92 ? 15.863 -17.805 6.385 1.00 40.94 92 GLU A N 1
ATOM 735 C CA . GLU A 1 92 ? 16.223 -17.741 7.791 1.00 40.94 92 GLU A CA 1
ATOM 736 C C . GLU A 1 92 ? 15.075 -18.418 8.523 1.00 40.94 92 GLU A C 1
ATOM 738 O O . GLU A 1 92 ? 13.910 -18.147 8.233 1.00 40.94 92 GLU A O 1
ATOM 743 N N . ALA A 1 93 ? 15.414 -19.387 9.373 1.00 41.66 93 ALA A N 1
ATOM 744 C CA . ALA A 1 93 ? 14.433 -20.069 10.189 1.00 41.66 93 ALA A CA 1
ATOM 745 C C . ALA A 1 93 ? 13.711 -18.993 10.992 1.00 41.66 93 ALA A C 1
ATOM 747 O O . ALA A 1 93 ? 14.263 -18.445 11.948 1.00 41.66 93 ALA A O 1
ATOM 748 N N . VAL A 1 94 ? 12.510 -18.655 10.526 1.00 44.31 94 VAL A N 1
ATOM 749 C CA . VAL A 1 94 ? 11.615 -17.751 11.214 1.00 44.31 94 VAL A CA 1
ATOM 750 C C . VAL A 1 94 ? 11.422 -18.403 12.581 1.00 44.31 94 VAL A C 1
ATOM 752 O O . VAL A 1 94 ? 11.037 -19.579 12.622 1.00 44.31 94 VAL A O 1
ATOM 755 N N . PRO A 1 95 ? 11.795 -17.743 13.695 1.00 46.31 95 PRO A N 1
ATOM 756 C CA . PRO A 1 95 ? 11.437 -18.262 15.009 1.00 46.31 95 PRO A CA 1
ATOM 757 C C . PRO A 1 95 ? 9.941 -18.538 14.961 1.00 46.31 95 PRO A C 1
ATOM 759 O O . PRO A 1 95 ? 9.244 -17.680 14.424 1.00 46.31 95 PRO A O 1
ATOM 762 N N . GLU A 1 96 ? 9.500 -19.722 15.418 1.00 42.81 96 GLU A N 1
ATOM 763 C CA . GLU A 1 96 ? 8.103 -20.183 15.361 1.00 42.81 96 GLU A CA 1
ATOM 764 C C . GLU A 1 96 ? 7.167 -19.015 15.662 1.00 42.81 96 GLU A C 1
ATOM 766 O O . GLU A 1 96 ? 6.939 -18.631 16.808 1.00 42.81 96 GLU A O 1
ATOM 771 N N . THR A 1 97 ? 6.726 -18.371 14.594 1.00 52.03 97 THR A N 1
ATOM 772 C CA . THR A 1 97 ? 5.858 -17.215 14.640 1.00 52.03 97 THR A CA 1
ATOM 773 C C . THR A 1 97 ? 4.519 -17.860 14.462 1.00 52.03 97 THR A C 1
ATOM 775 O O . THR A 1 97 ? 4.313 -18.602 13.502 1.00 52.03 97 THR A O 1
ATOM 778 N N . ASP A 1 98 ? 3.662 -17.668 15.455 1.00 65.38 98 ASP A N 1
ATOM 779 C CA . ASP A 1 98 ? 2.259 -18.028 15.362 1.00 65.38 98 ASP A CA 1
ATOM 780 C C . ASP A 1 98 ? 1.773 -17.635 13.956 1.00 65.38 98 ASP A C 1
ATOM 782 O O . ASP A 1 98 ? 1.902 -16.470 13.573 1.00 65.38 98 ASP A O 1
ATOM 786 N N . GLU A 1 99 ? 1.338 -18.625 13.161 1.00 76.88 99 GLU A N 1
ATOM 787 C CA . GLU A 1 99 ? 1.029 -18.467 11.728 1.00 76.88 99 GLU A CA 1
ATOM 788 C C . GLU A 1 99 ? 0.070 -17.293 11.487 1.00 76.88 99 GLU A C 1
ATOM 790 O O . GLU A 1 99 ? 0.100 -16.673 10.426 1.00 76.88 99 GLU A O 1
ATOM 795 N N . SER A 1 100 ? -0.723 -16.937 12.503 1.00 83.62 100 SER A N 1
ATOM 796 C CA . SER A 1 100 ? -1.620 -15.785 12.493 1.00 83.62 100 SER A CA 1
ATOM 797 C C . SER A 1 100 ? -0.924 -14.432 12.269 1.00 83.62 100 SER A C 1
ATOM 799 O O . SER A 1 100 ? -1.541 -13.529 11.713 1.00 83.62 100 SER A O 1
ATOM 801 N N . TRP A 1 101 ? 0.355 -14.278 12.631 1.00 90.50 101 TRP A N 1
ATOM 802 C CA . TRP A 1 101 ? 1.138 -13.050 12.412 1.00 90.50 101 TRP A CA 1
ATOM 803 C C . TRP A 1 101 ? 1.931 -13.042 11.102 1.00 90.50 101 TRP A C 1
ATOM 805 O O . TRP A 1 101 ? 2.453 -11.992 10.721 1.00 90.50 101 TRP A O 1
ATOM 815 N N . ALA A 1 102 ? 2.053 -14.186 10.423 1.00 87.25 102 ALA A N 1
ATOM 816 C CA . ALA A 1 102 ? 2.959 -14.343 9.286 1.00 87.25 102 ALA A CA 1
ATOM 817 C C . ALA A 1 102 ? 2.652 -13.346 8.160 1.00 87.25 102 ALA A C 1
ATOM 819 O O . ALA A 1 102 ? 3.562 -12.692 7.663 1.00 87.25 102 ALA A O 1
ATOM 820 N N . GLU A 1 103 ? 1.372 -13.167 7.828 1.00 86.62 103 GLU A N 1
ATOM 821 C CA . GLU A 1 103 ? 0.924 -12.249 6.775 1.00 86.62 103 GLU A CA 1
ATOM 822 C C . GLU A 1 103 ? 1.228 -10.779 7.111 1.00 86.62 103 GLU A C 1
ATOM 824 O O . GLU A 1 103 ? 1.755 -10.036 6.282 1.00 86.62 103 GLU A O 1
ATOM 829 N N . ILE A 1 104 ? 0.967 -10.371 8.358 1.00 91.31 104 ILE A N 1
ATOM 830 C CA . ILE A 1 104 ? 1.235 -9.010 8.847 1.00 91.31 104 ILE A CA 1
ATOM 831 C C . ILE A 1 104 ? 2.731 -8.690 8.748 1.00 91.31 104 ILE A C 1
ATOM 833 O O . ILE A 1 104 ? 3.103 -7.586 8.345 1.00 91.31 104 ILE A O 1
ATOM 837 N N . ILE A 1 105 ? 3.583 -9.661 9.090 1.00 88.75 105 ILE A N 1
ATOM 838 C CA . ILE A 1 105 ? 5.043 -9.530 9.040 1.00 88.75 105 ILE A CA 1
ATOM 839 C C . ILE A 1 105 ? 5.545 -9.539 7.592 1.00 88.75 105 ILE A C 1
ATOM 841 O O . ILE A 1 105 ? 6.350 -8.683 7.227 1.00 88.75 105 ILE A O 1
ATOM 845 N N . GLU A 1 106 ? 5.081 -10.479 6.765 1.00 86.19 106 GLU A N 1
ATOM 846 C CA . GLU A 1 106 ? 5.521 -10.643 5.373 1.00 86.19 106 GLU A CA 1
ATOM 847 C C . GLU A 1 106 ? 5.224 -9.396 4.535 1.00 86.19 106 GLU A C 1
ATOM 849 O O . GLU A 1 106 ? 6.080 -8.940 3.773 1.00 86.19 106 GLU A O 1
ATOM 854 N N . PHE A 1 107 ? 4.037 -8.814 4.709 1.00 85.31 107 PHE A N 1
ATOM 855 C CA . PHE A 1 107 ? 3.612 -7.635 3.957 1.00 85.31 107 PHE A CA 1
ATOM 856 C C . PHE A 1 107 ? 3.926 -6.305 4.652 1.00 85.31 107 PHE A C 1
ATOM 858 O O . PHE A 1 107 ? 3.635 -5.250 4.089 1.00 85.31 107 PHE A O 1
ATOM 865 N N . GLY A 1 108 ? 4.539 -6.330 5.842 1.00 88.31 108 GLY A N 1
ATOM 866 C CA . GLY A 1 108 ? 4.910 -5.123 6.586 1.00 88.31 108 GLY A CA 1
ATOM 867 C C . GLY A 1 108 ? 3.711 -4.230 6.914 1.00 88.31 108 GLY A C 1
ATOM 868 O O . GLY A 1 108 ? 3.819 -3.007 6.838 1.00 88.31 108 GLY A O 1
ATOM 869 N N . LEU A 1 109 ? 2.564 -4.840 7.226 1.00 90.12 109 LEU A N 1
ATOM 870 C CA . LEU A 1 109 ? 1.302 -4.124 7.453 1.00 90.12 109 LEU A CA 1
ATOM 871 C C . LEU A 1 109 ? 1.280 -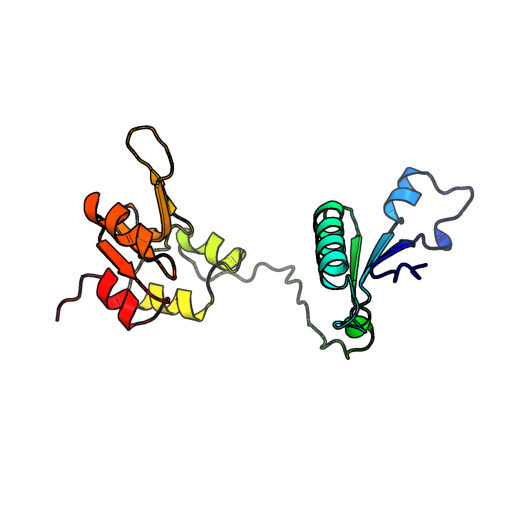3.379 8.792 1.00 90.12 109 LEU A C 1
ATOM 873 O O . LEU A 1 109 ? 0.525 -2.426 8.954 1.00 90.12 109 LEU A O 1
ATOM 877 N N . LEU A 1 110 ? 2.124 -3.809 9.732 1.00 93.06 110 LEU A N 1
ATOM 878 C CA . LEU A 1 110 ? 2.426 -3.114 10.977 1.00 93.06 110 LEU A CA 1
ATOM 879 C C . LEU A 1 110 ? 3.943 -3.051 11.158 1.00 93.06 110 LEU A C 1
ATOM 881 O O . LEU A 1 110 ? 4.682 -3.934 10.710 1.00 93.06 110 LEU A O 1
ATOM 885 N N . SER A 1 111 ? 4.415 -2.014 11.840 1.00 91.75 111 SER A N 1
ATOM 886 C CA . SER A 1 111 ? 5.818 -1.904 12.229 1.00 91.75 111 SER A CA 1
ATOM 887 C C . SER A 1 111 ? 6.192 -2.959 13.277 1.00 91.75 111 SER A C 1
ATOM 889 O O . SER A 1 111 ? 5.357 -3.461 14.032 1.00 91.75 111 SER A O 1
ATOM 891 N N . ALA A 1 112 ? 7.487 -3.272 13.375 1.00 88.94 112 ALA A N 1
ATOM 892 C CA . ALA A 1 112 ? 7.987 -4.200 14.391 1.00 88.94 112 ALA A CA 1
ATOM 893 C C . ALA A 1 112 ? 7.682 -3.727 15.828 1.00 88.94 112 ALA A C 1
ATOM 895 O O . ALA A 1 112 ? 7.475 -4.557 16.712 1.00 88.94 112 ALA A O 1
ATOM 896 N N . GLU A 1 113 ? 7.636 -2.410 16.056 1.00 91.44 113 GLU A N 1
ATOM 897 C CA . GLU A 1 113 ? 7.301 -1.815 17.355 1.00 91.44 113 GLU A CA 1
ATOM 898 C C . GLU A 1 113 ? 5.823 -2.032 17.709 1.00 91.44 113 GLU A C 1
ATOM 900 O O . GLU A 1 113 ? 5.522 -2.457 18.824 1.00 91.44 113 GLU A O 1
ATOM 905 N N . GLU A 1 114 ? 4.908 -1.831 16.757 1.00 94.25 114 GLU A N 1
ATOM 906 C CA . GLU A 1 114 ? 3.469 -2.070 16.945 1.00 94.25 114 GLU A CA 1
ATOM 907 C C . GLU A 1 114 ? 3.167 -3.551 17.189 1.00 94.25 114 GLU A C 1
ATOM 909 O O . GLU A 1 114 ? 2.408 -3.886 18.099 1.00 94.25 114 GLU A O 1
ATOM 914 N N . ILE A 1 115 ? 3.803 -4.456 16.435 1.00 93.31 115 ILE A N 1
ATOM 915 C CA . ILE A 1 115 ? 3.653 -5.906 16.634 1.00 93.31 115 ILE A CA 1
ATOM 916 C C . ILE A 1 115 ? 4.122 -6.301 18.038 1.00 93.31 115 ILE A C 1
ATOM 918 O O . ILE A 1 115 ? 3.397 -6.984 18.764 1.00 93.31 115 ILE A O 1
ATOM 922 N N . ALA A 1 116 ? 5.313 -5.850 18.445 1.00 91.62 116 ALA A N 1
ATOM 923 C CA . ALA A 1 116 ? 5.849 -6.140 19.771 1.00 91.62 116 ALA A CA 1
ATOM 924 C C . ALA A 1 116 ? 4.943 -5.592 20.885 1.00 91.62 116 ALA A C 1
ATOM 926 O O . ALA A 1 116 ? 4.737 -6.262 21.900 1.00 91.62 116 ALA A O 1
ATOM 927 N N . LEU A 1 117 ? 4.366 -4.404 20.685 1.00 93.44 117 LEU A N 1
ATOM 928 C CA . LEU A 1 117 ? 3.428 -3.806 21.624 1.00 93.44 117 LEU A CA 1
ATOM 929 C C . LEU A 1 117 ? 2.154 -4.653 21.758 1.00 93.44 117 LEU A C 1
ATOM 931 O O . LEU A 1 117 ? 1.801 -5.034 22.874 1.00 93.44 117 LEU A O 1
ATOM 935 N N . LEU A 1 118 ? 1.510 -5.032 20.651 1.00 93.19 118 LEU A N 1
ATOM 936 C CA . LEU A 1 118 ? 0.317 -5.889 20.671 1.00 93.19 118 LEU A CA 1
ATOM 937 C C . LEU A 1 118 ? 0.592 -7.239 21.357 1.00 93.19 118 LEU A C 1
ATOM 939 O O . LEU A 1 118 ? -0.184 -7.682 22.208 1.00 93.19 118 LEU A O 1
ATOM 943 N N . GLN A 1 119 ? 1.733 -7.862 21.053 1.00 91.00 119 GLN A N 1
ATOM 944 C CA . GLN A 1 119 ? 2.157 -9.116 21.680 1.00 91.00 119 GLN A CA 1
ATOM 945 C C . GLN A 1 119 ? 2.436 -8.956 23.182 1.00 91.00 119 GLN A C 1
ATOM 947 O O . GLN A 1 119 ? 2.104 -9.849 23.963 1.00 91.00 119 GLN A O 1
ATOM 952 N N . SER A 1 120 ? 2.988 -7.817 23.619 1.00 91.06 120 SER A N 1
ATOM 953 C CA . SER A 1 120 ? 3.216 -7.536 25.046 1.00 91.06 120 SER A CA 1
ATOM 954 C C . SER A 1 120 ? 1.914 -7.442 25.853 1.00 91.06 120 SER A C 1
ATOM 956 O O . SER A 1 120 ? 1.883 -7.836 27.020 1.00 91.06 120 SER A O 1
ATOM 958 N N . HIS A 1 121 ? 0.817 -7.030 25.207 1.00 88.75 121 HIS A N 1
ATOM 959 C CA . HIS A 1 121 ? -0.545 -7.041 25.759 1.00 88.75 121 HIS A CA 1
ATOM 960 C C . HIS A 1 121 ? -1.236 -8.406 25.639 1.00 88.75 121 HIS A C 1
ATOM 962 O O . HIS A 1 121 ? -2.413 -8.541 25.967 1.00 88.75 121 HIS A O 1
ATOM 968 N N . SER A 1 122 ? -0.511 -9.444 25.206 1.00 88.50 122 SER A N 1
ATOM 969 C CA . SER A 1 122 ? -1.042 -10.795 24.968 1.00 88.50 122 SER A CA 1
ATOM 970 C C . SER A 1 122 ? -2.207 -10.822 23.968 1.00 88.50 122 SER A C 1
ATOM 972 O O . SER A 1 122 ? -3.076 -11.695 24.042 1.00 88.50 122 SER A O 1
ATOM 974 N N . LEU A 1 123 ? -2.238 -9.868 23.033 1.00 89.88 123 LEU A N 1
ATOM 975 C CA . LEU A 1 123 ? -3.210 -9.850 21.947 1.00 89.88 123 LEU A CA 1
ATOM 976 C C . LEU A 1 123 ? -2.772 -10.828 20.852 1.00 89.88 123 LEU A C 1
ATOM 978 O O . LEU A 1 123 ? -1.595 -10.934 20.510 1.00 89.88 123 LEU A O 1
ATOM 982 N N . SER A 1 124 ? -3.748 -11.548 20.300 1.00 92.38 124 SER A N 1
ATOM 983 C CA . SER A 1 124 ? -3.544 -12.364 19.094 1.00 92.38 124 SER A CA 1
ATOM 984 C C . SER A 1 124 ? -3.362 -11.470 17.864 1.00 92.38 124 SER A C 1
ATOM 986 O O . SER A 1 124 ? -3.591 -10.262 17.948 1.00 92.38 124 SER A O 1
ATOM 988 N N . ALA A 1 125 ? -2.956 -12.037 16.727 1.00 94.25 125 ALA A N 1
ATOM 989 C CA . ALA A 1 125 ? -2.883 -11.264 15.493 1.00 94.25 125 ALA A CA 1
ATOM 990 C C . ALA A 1 125 ? -4.265 -10.665 15.154 1.00 94.25 125 ALA A C 1
ATOM 992 O O . ALA A 1 125 ? -5.260 -11.400 15.157 1.00 94.25 125 ALA A O 1
ATOM 993 N N . PRO A 1 126 ? -4.359 -9.347 14.908 1.00 95.56 126 PRO A N 1
ATOM 994 C CA . PRO A 1 126 ? -5.612 -8.719 14.521 1.00 95.56 126 PRO A CA 1
ATOM 995 C C . PRO A 1 126 ? -5.985 -9.079 13.080 1.00 95.56 126 PRO A C 1
ATOM 997 O O . PRO A 1 126 ? -5.135 -9.352 12.237 1.00 95.56 126 PRO A O 1
ATOM 1000 N N . THR A 1 127 ? -7.273 -8.994 12.772 1.00 95.44 127 THR A N 1
ATOM 1001 C CA . THR A 1 127 ? -7.744 -8.822 11.396 1.00 95.44 127 THR A CA 1
ATOM 1002 C C . THR A 1 127 ? -7.596 -7.352 11.021 1.00 95.44 127 THR A C 1
ATOM 1004 O O . THR A 1 127 ? -8.173 -6.496 11.691 1.00 95.44 127 THR A O 1
ATOM 1007 N N . LEU A 1 128 ? -6.813 -7.062 9.984 1.00 95.00 128 LEU A N 1
ATOM 1008 C CA . LEU A 1 128 ? -6.606 -5.703 9.485 1.00 95.00 128 LEU A CA 1
ATOM 1009 C C . LEU A 1 128 ? -7.732 -5.295 8.530 1.00 95.00 128 LEU A C 1
ATOM 1011 O O . LEU A 1 128 ? -8.163 -6.123 7.727 1.00 95.00 128 LEU A O 1
ATOM 1015 N N . GLY A 1 129 ? -8.193 -4.043 8.616 1.00 94.75 129 GLY A N 1
ATOM 1016 C CA . GLY A 1 129 ? -9.245 -3.506 7.740 1.00 94.75 129 GLY A CA 1
ATOM 1017 C C . GLY A 1 129 ? -10.560 -4.285 7.849 1.00 94.75 129 GLY A C 1
ATOM 1018 O O . GLY A 1 129 ? -11.134 -4.718 6.852 1.00 94.75 129 GLY A O 1
ATOM 1019 N N . TYR A 1 130 ? -11.010 -4.563 9.075 1.00 97.19 130 TYR A N 1
ATOM 1020 C CA . TYR A 1 130 ? -12.190 -5.392 9.303 1.00 97.19 130 TYR A CA 1
ATOM 1021 C C . TYR A 1 130 ? -13.475 -4.643 8.954 1.00 97.19 130 TYR A C 1
ATOM 1023 O O . TYR A 1 130 ? -13.874 -3.702 9.643 1.00 97.19 130 TYR A O 1
ATOM 1031 N N . GLU A 1 131 ? -14.168 -5.131 7.932 1.00 97.50 131 GLU A N 1
ATOM 1032 C CA . GLU A 1 131 ? -15.449 -4.606 7.476 1.00 97.50 131 GLU A CA 1
ATOM 1033 C C . GLU A 1 131 ? -16.605 -5.068 8.381 1.00 97.50 131 GLU A C 1
ATOM 1035 O O . GLU A 1 131 ? -16.970 -6.247 8.444 1.00 97.50 131 GLU A O 1
ATOM 1040 N N . LEU A 1 132 ? -17.244 -4.122 9.066 1.00 96.94 132 LEU A N 1
ATOM 1041 C CA . LEU A 1 132 ? -18.480 -4.362 9.798 1.00 96.94 132 LEU A CA 1
ATOM 1042 C C . LEU A 1 132 ? -19.664 -4.304 8.836 1.00 96.94 132 LEU A C 1
ATOM 1044 O O . LEU A 1 132 ? -19.922 -3.269 8.221 1.00 96.94 132 LEU A O 1
ATOM 1048 N N . GLN A 1 133 ? -20.421 -5.396 8.764 1.00 95.50 133 GLN A N 1
ATOM 1049 C CA . GLN A 1 133 ? -21.585 -5.508 7.888 1.00 95.50 133 GLN A CA 1
ATOM 1050 C C . GLN A 1 133 ? -22.912 -5.403 8.653 1.00 95.50 133 GLN A C 1
ATOM 1052 O O . GLN A 1 133 ? -23.003 -5.741 9.840 1.00 95.50 133 GLN A O 1
ATOM 1057 N N . ASN A 1 134 ? -23.950 -4.907 7.976 1.00 92.38 134 ASN A N 1
ATOM 1058 C CA . ASN A 1 134 ? -25.333 -4.954 8.455 1.00 92.38 134 ASN A CA 1
ATOM 1059 C C . ASN A 1 134 ? -26.007 -6.306 8.122 1.00 92.38 134 ASN A C 1
ATOM 1061 O O . ASN A 1 134 ? -25.397 -7.190 7.525 1.00 92.38 134 ASN A O 1
ATOM 1065 N N . ASP A 1 135 ? -27.278 -6.465 8.503 1.00 92.12 135 ASP A N 1
ATOM 1066 C CA . ASP A 1 135 ? -28.041 -7.706 8.275 1.00 92.12 135 ASP A CA 1
ATOM 1067 C C . ASP A 1 135 ? -28.287 -8.006 6.781 1.00 92.12 135 ASP A C 1
ATOM 1069 O O . ASP A 1 135 ? -28.601 -9.139 6.418 1.00 92.12 135 ASP A O 1
ATOM 1073 N N . GLU A 1 136 ? -28.135 -7.002 5.913 1.00 92.94 136 GLU A N 1
ATOM 1074 C CA . GLU A 1 136 ? -28.249 -7.116 4.455 1.00 92.94 136 GLU A CA 1
ATOM 1075 C C . GLU A 1 136 ? -26.893 -7.416 3.783 1.00 92.94 136 GLU A C 1
ATOM 1077 O O . GLU A 1 136 ? -26.837 -7.629 2.572 1.00 92.94 136 GLU A O 1
ATOM 1082 N N . GLY A 1 137 ? -25.806 -7.489 4.563 1.00 92.00 137 GLY A N 1
ATOM 1083 C CA . GLY A 1 137 ? -24.444 -7.729 4.080 1.00 92.00 137 GLY A CA 1
ATOM 1084 C C . GLY A 1 137 ? -23.732 -6.481 3.553 1.00 92.00 137 GLY A C 1
ATOM 1085 O O . GLY A 1 137 ? -22.660 -6.597 2.964 1.00 92.00 137 GLY A O 1
ATOM 1086 N N . GLU A 1 138 ? -24.296 -5.286 3.742 1.00 93.94 138 GLU A N 1
ATOM 1087 C CA . GLU A 1 138 ? -23.642 -4.037 3.352 1.00 93.94 138 GLU A CA 1
ATOM 1088 C C . GLU A 1 138 ? -22.596 -3.630 4.390 1.00 93.94 138 GLU A C 1
ATOM 1090 O O . GLU A 1 138 ? -22.855 -3.673 5.596 1.00 93.94 138 GLU A O 1
ATOM 1095 N N . ILE A 1 139 ? -21.434 -3.180 3.917 1.00 95.50 139 ILE A N 1
ATOM 1096 C CA . ILE A 1 139 ? -20.372 -2.629 4.760 1.00 95.50 139 ILE A CA 1
ATOM 1097 C C . ILE A 1 139 ? -20.815 -1.254 5.257 1.00 95.50 139 ILE A C 1
ATOM 1099 O O . ILE A 1 139 ? -21.104 -0.356 4.468 1.00 95.50 139 ILE A O 1
ATOM 1103 N N . ILE A 1 140 ? -20.861 -1.093 6.574 1.00 95.94 140 ILE A N 1
ATOM 1104 C CA . ILE A 1 140 ? -21.321 0.137 7.230 1.00 95.94 140 ILE A CA 1
ATOM 1105 C C . ILE A 1 140 ? -20.212 0.849 8.006 1.00 95.94 140 ILE A C 1
ATOM 1107 O O . ILE A 1 140 ? -20.354 2.030 8.303 1.00 95.94 140 ILE A O 1
ATOM 1111 N N . ALA A 1 141 ? -19.136 0.146 8.353 1.00 96.94 141 ALA A N 1
ATOM 1112 C CA . ALA A 1 141 ? -17.964 0.688 9.030 1.00 96.94 141 ALA A CA 1
ATOM 1113 C C . ALA A 1 141 ? -16.762 -0.234 8.804 1.00 96.94 141 ALA A C 1
ATOM 1115 O O . ALA A 1 141 ? -16.940 -1.404 8.466 1.00 96.94 141 ALA A O 1
ATOM 1116 N N . GLU A 1 142 ? -15.563 0.268 9.065 1.00 97.62 142 GLU A N 1
ATOM 1117 C CA . GLU A 1 142 ? -14.322 -0.505 9.020 1.00 97.62 142 GLU A CA 1
ATOM 1118 C C . GLU A 1 142 ? -13.506 -0.237 10.291 1.00 97.62 142 GLU A C 1
ATOM 1120 O O . GLU A 1 142 ? -13.522 0.880 10.808 1.00 97.62 142 GLU A O 1
ATOM 1125 N N . ALA A 1 143 ? -12.843 -1.255 10.833 1.00 97.81 143 ALA A N 1
ATOM 1126 C CA . ALA A 1 143 ? -11.862 -1.092 11.904 1.00 97.81 143 ALA A CA 1
ATOM 1127 C C . ALA A 1 143 ? -10.460 -1.363 11.360 1.00 97.81 143 ALA A C 1
ATOM 1129 O O . ALA A 1 143 ? -10.252 -2.391 10.716 1.00 97.81 143 ALA A O 1
ATOM 1130 N N . ASP A 1 144 ? -9.497 -0.493 11.672 1.00 97.50 144 ASP A N 1
ATOM 1131 C CA . ASP A 1 144 ? -8.106 -0.661 11.242 1.00 97.50 144 ASP A CA 1
ATOM 1132 C C . ASP A 1 144 ? -7.539 -1.993 11.742 1.00 97.50 144 ASP A C 1
ATOM 1134 O O . ASP A 1 144 ? -6.940 -2.747 10.976 1.00 97.50 144 ASP A O 1
ATOM 1138 N N . LEU A 1 145 ? -7.774 -2.307 13.022 1.00 97.38 145 LEU A N 1
ATOM 1139 C CA . LEU A 1 145 ? -7.441 -3.587 13.644 1.00 97.38 145 LEU A CA 1
ATOM 1140 C C . LEU A 1 145 ? -8.669 -4.132 14.378 1.00 97.38 145 LEU A C 1
ATOM 1142 O O . LEU A 1 145 ? -9.305 -3.423 15.160 1.00 97.38 145 LEU A O 1
ATOM 1146 N N . ALA A 1 146 ? -8.977 -5.413 14.199 1.00 96.75 146 ALA A N 1
ATOM 1147 C CA . ALA A 1 146 ? -10.072 -6.069 14.903 1.00 96.75 146 ALA A CA 1
ATOM 1148 C C . ALA A 1 146 ? -9.694 -7.442 15.454 1.00 96.75 146 ALA A C 1
ATOM 1150 O O . ALA A 1 146 ? -8.915 -8.189 14.869 1.00 96.75 146 ALA A O 1
ATOM 1151 N N . TRP A 1 147 ? -10.351 -7.814 16.548 1.00 96.00 147 TRP A N 1
ATOM 1152 C CA . TRP A 1 147 ? -10.348 -9.160 17.111 1.00 96.00 147 TRP A CA 1
ATOM 1153 C C . TRP A 1 147 ? -11.788 -9.683 17.135 1.00 96.00 147 TRP A C 1
ATOM 1155 O O . TRP A 1 147 ? -12.491 -9.517 18.140 1.00 96.00 147 TRP A O 1
ATOM 1165 N N . PRO A 1 148 ? -12.270 -10.284 16.028 1.00 94.06 148 PRO A N 1
ATOM 1166 C CA . PRO A 1 148 ? -13.687 -10.612 15.864 1.00 94.06 148 PRO A CA 1
ATOM 1167 C C . PRO A 1 148 ? -14.228 -11.576 16.921 1.00 94.06 148 PRO A C 1
ATOM 1169 O O . PRO A 1 148 ? -15.358 -11.419 17.381 1.00 94.06 148 PRO A O 1
ATOM 1172 N N . SER A 1 149 ? -13.408 -12.534 17.363 1.00 92.25 149 SER A N 1
ATOM 1173 C CA . SER A 1 149 ? -13.783 -13.499 18.404 1.00 92.25 149 SER A CA 1
ATOM 1174 C C . SER A 1 149 ? -14.090 -12.826 19.748 1.00 92.25 149 SER A C 1
ATOM 1176 O O . SER A 1 149 ? -14.983 -13.269 20.469 1.00 92.25 149 SER A O 1
ATOM 1178 N N . GLN A 1 150 ? -13.380 -11.744 20.077 1.00 93.25 150 GLN A N 1
ATOM 1179 C CA . GLN A 1 150 ? -13.539 -10.951 21.299 1.00 93.25 150 GLN A CA 1
ATOM 1180 C C . GLN A 1 150 ? -14.495 -9.763 21.108 1.00 93.25 150 GLN A C 1
ATOM 1182 O O . GLN A 1 150 ? -14.876 -9.122 22.087 1.00 93.25 150 GLN A O 1
ATOM 1187 N N . LYS A 1 151 ? -14.889 -9.471 19.861 1.00 95.38 151 LYS A N 1
ATOM 1188 C CA . LYS A 1 151 ? -15.569 -8.236 19.455 1.00 95.38 151 LYS A CA 1
ATOM 1189 C C . LYS A 1 151 ? -14.824 -6.976 19.900 1.00 95.38 151 LYS A C 1
ATOM 1191 O O . LYS A 1 151 ? -15.428 -6.047 20.438 1.00 95.38 151 LYS A O 1
ATOM 1196 N N . TRP A 1 152 ? -13.514 -6.938 19.685 1.00 96.62 152 TRP A N 1
ATOM 1197 C CA . TRP A 1 152 ? -12.711 -5.735 19.913 1.00 96.62 152 TRP A CA 1
ATOM 1198 C C . TRP A 1 152 ? -12.328 -5.088 18.591 1.00 96.62 152 TRP A C 1
ATOM 1200 O O . TRP A 1 152 ? -11.995 -5.791 17.639 1.00 96.62 152 TRP A O 1
ATOM 1210 N N . ALA A 1 153 ? -12.375 -3.764 18.538 1.00 97.12 153 ALA A N 1
ATOM 1211 C CA . ALA A 1 153 ? -11.993 -2.975 17.377 1.00 97.12 153 ALA A CA 1
ATOM 1212 C C . ALA A 1 153 ? -11.128 -1.792 17.817 1.00 97.12 153 ALA A C 1
ATOM 1214 O O . ALA A 1 153 ? -11.439 -1.114 18.796 1.00 97.12 153 ALA A O 1
ATOM 1215 N N . LEU A 1 154 ? -10.056 -1.539 17.084 1.00 97.31 154 LEU A N 1
ATOM 1216 C CA . LEU A 1 154 ? -9.232 -0.351 17.209 1.00 97.31 154 LEU A CA 1
ATOM 1217 C C . LEU A 1 154 ? -9.394 0.472 15.932 1.00 97.31 154 LEU A C 1
ATOM 1219 O O . LEU A 1 154 ? -9.238 -0.051 14.830 1.00 97.31 154 LEU A O 1
ATOM 1223 N N . ILE A 1 155 ? -9.758 1.738 16.110 1.00 97.38 155 ILE A N 1
ATOM 1224 C CA . ILE A 1 155 ? -10.007 2.699 15.034 1.00 97.38 155 ILE A CA 1
ATOM 1225 C C . ILE A 1 155 ? -9.029 3.859 15.211 1.00 97.38 155 ILE A C 1
ATOM 1227 O O . ILE A 1 155 ? -9.012 4.487 16.269 1.00 97.38 155 ILE A O 1
ATOM 1231 N N . ILE A 1 156 ? -8.221 4.157 14.203 1.00 95.94 156 ILE A N 1
ATOM 1232 C CA . ILE A 1 156 ? -7.106 5.099 14.321 1.00 95.94 156 ILE A CA 1
ATOM 1233 C C . ILE A 1 156 ? -7.566 6.538 14.084 1.00 95.94 156 ILE A C 1
ATOM 1235 O O . ILE A 1 156 ? -7.225 7.427 14.869 1.00 95.94 156 ILE A O 1
ATOM 1239 N N . ASP A 1 157 ? -8.353 6.782 13.034 1.00 92.75 157 ASP A N 1
ATOM 1240 C CA . ASP A 1 157 ? -8.688 8.143 12.594 1.00 92.75 157 ASP A CA 1
ATOM 1241 C C . ASP A 1 157 ? -10.191 8.406 12.378 1.00 92.75 157 ASP A C 1
ATOM 1243 O O . ASP A 1 157 ? -10.639 9.545 12.546 1.00 92.75 157 ASP A O 1
ATOM 1247 N N . ASN A 1 158 ? -11.006 7.380 12.114 1.00 94.00 158 ASN A N 1
ATOM 1248 C CA . ASN A 1 158 ? -12.420 7.563 11.784 1.00 94.00 158 ASN A CA 1
ATOM 1249 C C . ASN A 1 158 ? -13.384 7.403 12.977 1.00 94.00 158 ASN A C 1
ATOM 1251 O O . ASN A 1 158 ? -14.059 6.386 13.151 1.00 94.00 158 ASN A O 1
ATOM 1255 N N . GLN A 1 159 ? -13.515 8.454 13.790 1.00 94.69 159 GLN A N 1
ATOM 1256 C CA . GLN A 1 159 ? -14.402 8.454 14.967 1.00 94.69 159 GLN A CA 1
ATOM 1257 C C . GLN A 1 159 ? -15.877 8.139 14.664 1.00 94.69 159 GLN A C 1
ATOM 1259 O O . GLN A 1 159 ? -16.590 7.664 15.552 1.00 94.69 159 GLN A O 1
ATOM 1264 N N . GLU A 1 160 ? -16.357 8.382 13.440 1.00 96.25 160 GLU A N 1
ATOM 1265 C CA . GLU A 1 160 ? -17.760 8.148 13.066 1.00 96.25 160 GLU A CA 1
ATOM 1266 C C . GLU A 1 160 ? -18.136 6.658 13.099 1.00 96.25 160 GLU A C 1
ATOM 1268 O O . GLU A 1 160 ? -19.306 6.309 13.273 1.00 96.25 160 GLU A O 1
ATOM 1273 N N . PHE A 1 161 ? -17.147 5.767 13.011 1.00 96.75 161 PHE A N 1
ATOM 1274 C CA . PHE A 1 161 ? -17.341 4.319 13.044 1.00 96.75 161 PHE A CA 1
ATOM 1275 C C . PHE A 1 161 ? -17.508 3.751 14.462 1.00 96.75 161 PHE A C 1
ATOM 1277 O O . PHE A 1 161 ? -18.148 2.711 14.638 1.00 96.75 161 PHE A O 1
ATOM 1284 N N . ILE A 1 162 ? -17.049 4.462 15.496 1.00 95.94 162 ILE A N 1
ATOM 1285 C CA . ILE A 1 162 ? -17.177 4.053 16.907 1.00 95.94 162 ILE A CA 1
ATOM 1286 C C . ILE A 1 162 ? -18.632 3.704 17.296 1.00 95.94 162 ILE A C 1
ATOM 1288 O O . ILE A 1 162 ? -18.866 2.602 17.813 1.00 95.94 162 ILE A O 1
ATOM 1292 N N . PRO A 1 163 ? -19.648 4.567 17.069 1.00 96.75 163 PRO A N 1
ATOM 1293 C CA . PRO A 1 163 ? -21.033 4.236 17.408 1.00 96.75 163 PRO A CA 1
ATOM 1294 C C . PRO A 1 163 ? -21.568 3.013 16.644 1.00 96.75 163 PRO A C 1
ATOM 1296 O O . PRO A 1 163 ? -22.387 2.264 17.178 1.00 96.75 163 PRO A O 1
ATOM 1299 N N . LEU A 1 164 ? -21.105 2.759 15.416 1.00 96.69 164 LEU A N 1
ATOM 1300 C CA . LEU A 1 164 ? -21.590 1.649 14.585 1.00 96.69 164 LEU A CA 1
ATOM 1301 C C . LEU A 1 164 ? -21.133 0.285 15.112 1.00 96.69 164 LEU A C 1
ATOM 1303 O O . LEU A 1 164 ? -21.920 -0.670 15.108 1.00 96.69 164 LEU A O 1
ATOM 1307 N N . PHE A 1 165 ? -19.903 0.221 15.622 1.00 97.06 165 PHE A N 1
ATOM 1308 C CA . PHE A 1 165 ? -19.349 -0.944 16.308 1.00 97.06 165 PHE A CA 1
ATOM 1309 C C . PHE A 1 165 ? -19.957 -1.124 17.707 1.00 97.06 165 PHE A C 1
ATOM 1311 O O . PHE A 1 165 ? -20.476 -2.197 18.031 1.00 97.06 165 PHE A O 1
ATOM 1318 N N . THR A 1 166 ? -19.963 -0.071 18.530 1.00 95.56 166 THR A N 1
ATOM 1319 C CA . THR A 1 166 ? -20.451 -0.149 19.924 1.00 95.56 166 THR A CA 1
ATOM 1320 C C . THR A 1 166 ? -21.928 -0.538 20.014 1.00 95.56 166 THR A C 1
ATOM 1322 O O . THR A 1 166 ? -22.291 -1.381 20.835 1.00 95.56 166 THR A O 1
ATOM 1325 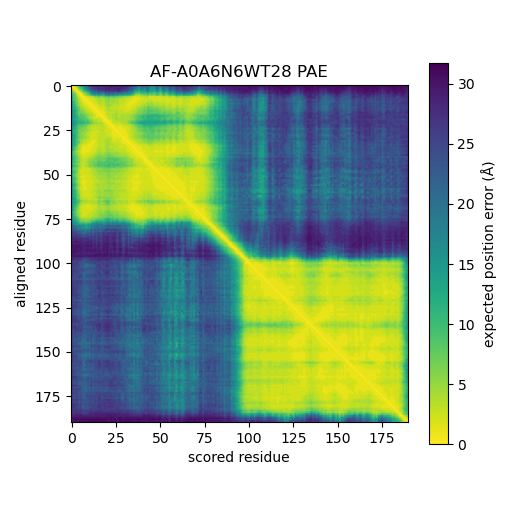N N . THR A 1 167 ? -22.784 -0.032 19.118 1.00 95.25 167 THR A N 1
ATOM 1326 C CA . THR A 1 167 ? -24.207 -0.432 19.044 1.00 95.25 167 THR A CA 1
ATOM 1327 C C . THR A 1 167 ? -24.414 -1.908 18.689 1.00 95.25 167 THR A C 1
ATOM 1329 O O . THR A 1 167 ? -25.469 -2.465 18.991 1.00 95.25 167 THR A O 1
ATOM 1332 N N . ARG A 1 168 ? -23.404 -2.573 18.112 1.00 94.62 168 ARG A N 1
ATOM 1333 C CA . ARG A 1 168 ? -23.390 -4.017 17.801 1.00 94.62 168 ARG A CA 1
ATOM 1334 C C . ARG A 1 168 ? -22.637 -4.854 18.843 1.00 94.62 168 ARG A C 1
ATOM 1336 O O . ARG A 1 168 ? -22.351 -6.037 18.622 1.00 94.62 168 ARG A O 1
ATOM 1343 N N . GLY A 1 169 ? -22.356 -4.252 19.998 1.00 94.38 169 GLY A N 1
ATOM 1344 C CA . GLY A 1 169 ? -21.738 -4.909 21.145 1.00 94.38 169 GLY A CA 1
ATOM 1345 C C . GLY A 1 169 ? -20.241 -5.141 20.984 1.00 94.38 169 GLY A C 1
ATOM 1346 O O . GLY A 1 169 ? -19.731 -6.108 21.543 1.00 94.38 169 GLY A O 1
ATOM 1347 N N . TRP A 1 170 ? -19.562 -4.308 20.195 1.00 96.25 170 TRP A N 1
ATOM 1348 C CA . TRP A 1 170 ? -18.104 -4.291 20.138 1.00 96.25 170 TRP A CA 1
ATOM 1349 C C . TRP A 1 170 ? -17.524 -3.328 21.172 1.00 96.25 170 TRP A C 1
ATOM 1351 O O . TRP A 1 170 ? -18.084 -2.257 21.419 1.00 96.25 170 TRP A O 1
ATOM 1361 N N . HIS A 1 171 ? -16.379 -3.694 21.739 1.00 95.94 171 HIS A N 1
ATOM 1362 C CA . HIS A 1 171 ? -15.539 -2.779 22.503 1.00 95.94 171 HIS A CA 1
ATOM 1363 C C . HIS A 1 171 ? -14.594 -2.067 21.543 1.00 95.94 171 HIS A C 1
ATOM 1365 O O . HIS A 1 171 ? -13.924 -2.714 20.740 1.00 95.94 171 HIS A O 1
ATOM 1371 N N . VAL A 1 172 ? -14.576 -0.739 21.606 1.00 95.94 172 VAL A N 1
ATOM 1372 C CA . VAL A 1 172 ? -13.854 0.087 20.641 1.00 95.94 172 VAL A CA 1
ATOM 1373 C C . VAL A 1 172 ? -12.842 0.956 21.368 1.00 95.94 172 VAL A C 1
ATOM 1375 O O . VAL A 1 172 ? -13.224 1.712 22.261 1.00 95.94 172 VAL A O 1
ATOM 1378 N N . ALA A 1 173 ? -11.580 0.869 20.962 1.00 96.19 173 ALA A N 1
ATOM 1379 C CA . ALA A 1 173 ? -10.562 1.857 21.295 1.00 96.19 173 ALA A CA 1
ATOM 1380 C C . ALA A 1 173 ? -10.355 2.788 20.095 1.00 96.19 173 ALA A C 1
ATOM 1382 O O . ALA A 1 173 ? -10.422 2.352 18.945 1.00 96.19 173 ALA A O 1
ATOM 1383 N N . PHE A 1 174 ? -10.133 4.073 20.366 1.00 96.06 174 PHE A N 1
ATOM 1384 C CA . PHE A 1 174 ? -9.908 5.077 19.333 1.00 96.06 174 PHE A CA 1
ATOM 1385 C C . PHE A 1 174 ? -8.573 5.782 19.553 1.00 96.06 174 PHE A C 1
ATOM 1387 O O . PHE A 1 174 ? -8.353 6.329 20.635 1.00 96.06 174 PHE A O 1
ATOM 1394 N N . GLY A 1 175 ? -7.729 5.809 18.526 1.00 95.38 175 GLY A N 1
ATOM 1395 C CA . GLY A 1 175 ? -6.411 6.432 18.570 1.00 95.38 175 GLY A CA 1
ATOM 1396 C C . GLY A 1 175 ? -5.318 5.588 17.908 1.00 95.38 175 GLY A C 1
ATOM 1397 O O . GLY A 1 175 ? -5.594 4.502 17.394 1.00 95.38 175 GLY A O 1
ATOM 1398 N N . PRO A 1 176 ? -4.069 6.087 17.902 1.00 95.31 176 PRO A N 1
ATOM 1399 C CA . PRO A 1 176 ? -2.929 5.351 17.362 1.00 95.31 176 PRO A CA 1
ATOM 1400 C C . PRO A 1 176 ? -2.658 4.066 18.157 1.00 95.31 176 PRO A C 1
ATOM 1402 O O . PRO A 1 176 ? -3.119 3.900 19.285 1.00 95.31 176 PRO A O 1
ATOM 1405 N N . ILE A 1 177 ? -1.857 3.162 17.588 1.00 94.50 177 ILE A N 1
ATOM 1406 C CA . ILE A 1 177 ? -1.428 1.935 18.269 1.00 94.50 177 ILE A CA 1
ATOM 1407 C C . ILE A 1 177 ? -0.380 2.298 19.329 1.00 94.50 177 ILE A C 1
ATOM 1409 O O . ILE A 1 177 ? 0.825 2.280 19.088 1.00 94.50 177 ILE A O 1
ATOM 1413 N N . ASP A 1 178 ? -0.858 2.674 20.512 1.00 94.31 178 ASP A N 1
ATOM 1414 C CA . ASP A 1 178 ? -0.039 3.006 21.671 1.00 94.31 178 ASP A CA 1
ATOM 1415 C C . ASP A 1 178 ? -0.570 2.363 22.961 1.00 94.31 178 ASP A C 1
ATOM 1417 O O . ASP A 1 178 ? -1.652 1.777 23.018 1.00 94.31 178 ASP A O 1
ATOM 1421 N N . GLU A 1 17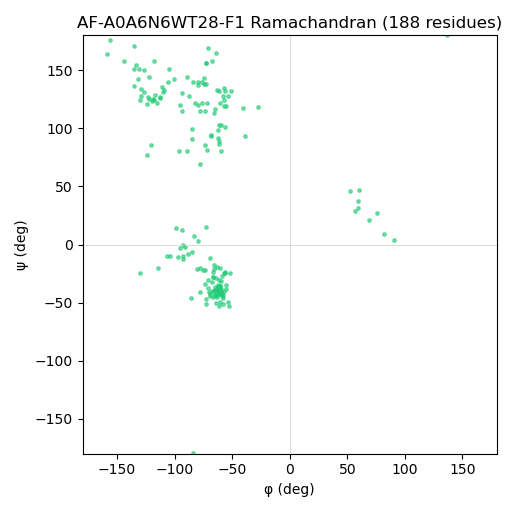9 ? 0.229 2.464 24.021 1.00 91.19 179 GLU A N 1
ATOM 1422 C CA . GLU A 1 179 ? -0.064 1.856 25.320 1.00 91.19 179 GLU A CA 1
ATOM 1423 C C . GLU A 1 179 ? -1.411 2.324 25.900 1.00 91.19 179 GLU A C 1
ATOM 1425 O O . GLU A 1 179 ? -2.169 1.518 26.438 1.00 91.19 179 GLU A O 1
ATOM 1430 N N . ASN A 1 180 ? -1.739 3.612 25.759 1.00 90.19 180 ASN A N 1
ATOM 1431 C CA . ASN A 1 180 ? -2.985 4.168 26.289 1.00 90.19 180 ASN A CA 1
ATOM 1432 C C . ASN A 1 180 ? -4.196 3.584 25.556 1.00 90.19 180 ASN A C 1
ATOM 1434 O O . ASN A 1 180 ? -5.174 3.169 26.180 1.00 90.19 180 ASN A O 1
ATOM 1438 N N . THR A 1 181 ? -4.122 3.522 24.230 1.00 92.25 181 THR A N 1
ATOM 1439 C CA . THR A 1 181 ? -5.216 3.050 23.381 1.00 92.25 181 THR A CA 1
ATOM 1440 C C . THR A 1 181 ? -5.460 1.553 23.588 1.00 92.25 181 THR A C 1
ATOM 1442 O O . THR A 1 181 ? -6.609 1.123 23.712 1.00 92.25 181 THR A O 1
ATOM 1445 N N . LEU A 1 182 ? -4.401 0.751 23.726 1.00 90.69 182 LEU A N 1
ATOM 1446 C CA . LEU A 1 182 ? -4.522 -0.695 23.960 1.00 90.69 182 LEU A CA 1
ATOM 1447 C C . LEU A 1 182 ? -5.031 -1.051 25.366 1.00 90.69 182 LEU A C 1
ATOM 1449 O O . LEU A 1 182 ? -5.752 -2.042 25.528 1.00 90.69 182 LEU A O 1
ATOM 1453 N N . GLN A 1 183 ? -4.742 -0.231 26.380 1.00 86.31 183 GLN A N 1
ATOM 1454 C CA . GLN A 1 183 ? -5.329 -0.400 27.715 1.00 86.31 183 GLN A CA 1
ATOM 1455 C C . GLN A 1 183 ? -6.855 -0.241 27.695 1.00 86.31 183 GLN A C 1
ATOM 1457 O O . GLN A 1 183 ? -7.565 -1.006 28.352 1.00 86.31 183 GLN A O 1
ATOM 1462 N N . HIS A 1 184 ? -7.375 0.688 26.886 1.00 82.75 184 HIS A N 1
ATOM 1463 C CA . HIS A 1 184 ? -8.819 0.842 26.690 1.00 82.75 184 HIS A CA 1
ATOM 1464 C C . HIS A 1 184 ? -9.461 -0.356 25.976 1.00 82.75 184 HIS A C 1
ATOM 1466 O O . HIS A 1 184 ? -10.636 -0.646 26.205 1.00 82.75 184 HIS A O 1
ATOM 1472 N N . LEU A 1 185 ? -8.702 -1.067 25.139 1.00 82.19 185 LEU A N 1
ATOM 1473 C CA . LEU A 1 185 ? -9.190 -2.216 24.378 1.00 82.19 185 LEU A CA 1
ATOM 1474 C C . LEU A 1 185 ? -9.294 -3.497 25.227 1.00 82.19 185 LEU A C 1
ATOM 1476 O O . LEU A 1 185 ? -10.263 -4.243 25.116 1.00 82.19 185 LEU A O 1
ATOM 1480 N N . SER A 1 186 ? -8.311 -3.746 26.097 1.00 67.25 186 SER A N 1
ATOM 1481 C CA . SER A 1 186 ? -8.188 -4.986 26.885 1.00 67.25 186 SER A CA 1
ATOM 1482 C C . SER A 1 186 ? -9.090 -5.054 28.131 1.00 67.25 186 SER A C 1
ATOM 1484 O O . SER A 1 186 ? -9.042 -6.033 28.877 1.00 67.25 186 SER A O 1
ATOM 1486 N N . GLY A 1 187 ? -9.943 -4.047 28.362 1.00 56.41 187 GLY A N 1
ATOM 1487 C CA . GLY A 1 187 ? -10.869 -4.013 29.502 1.00 56.41 187 GLY A CA 1
ATOM 1488 C C . GLY A 1 187 ? -10.179 -3.853 30.862 1.00 56.41 187 GLY A C 1
ATOM 1489 O O . GLY A 1 187 ? -10.755 -4.207 31.891 1.00 56.41 187 GLY A O 1
ATOM 1490 N N . GLY A 1 188 ? -8.944 -3.347 30.876 1.00 41.28 188 GLY A N 1
ATOM 1491 C CA . GLY A 1 188 ? -8.168 -3.117 32.086 1.00 41.28 188 GLY A CA 1
ATOM 1492 C C . GLY A 1 188 ? -8.595 -1.855 32.832 1.00 41.28 188 GLY A C 1
ATOM 1493 O O . GLY A 1 188 ? -7.816 -0.912 32.910 1.00 41.28 188 GLY A O 1
ATOM 1494 N N . ASP A 1 189 ? -9.786 -1.849 33.431 1.00 34.00 189 ASP A N 1
ATOM 1495 C CA . ASP A 1 189 ? -10.006 -0.997 34.603 1.00 34.00 189 ASP A CA 1
ATOM 1496 C C . ASP A 1 189 ? -9.099 -1.530 35.728 1.00 34.00 189 ASP A C 1
ATOM 1498 O O . ASP A 1 189 ? -9.281 -2.648 36.225 1.00 34.00 189 ASP A O 1
ATOM 1502 N N . LYS A 1 190 ? -8.097 -0.741 36.117 1.00 34.03 190 LYS A N 1
ATOM 1503 C CA . LYS A 1 190 ? -7.458 -0.844 37.433 1.00 34.03 190 LYS A CA 1
ATOM 1504 C C . LYS A 1 190 ? -7.915 0.302 38.314 1.00 34.03 190 LYS A C 1
ATOM 1506 O O . LYS A 1 190 ? -7.874 1.455 37.837 1.00 34.03 190 LYS A O 1
#

Radius of gyration: 24.55 Å; Cα contacts (8 Å, |Δi|>4): 218; chains: 1; bounding box: 52×49×76 Å

Solvent-accessible surface area (backbone atoms only — not comparable to full-atom values): 11638 Å² total; per-residue (Å²): 134,78,80,77,78,76,38,67,47,82,43,82,44,64,58,71,89,58,75,45,99,84,53,47,73,72,58,45,58,74,50,42,30,41,38,38,38,35,57,63,82,56,78,84,44,92,60,38,70,61,37,53,54,50,48,52,54,49,46,72,73,41,66,84,44,75,70,50,48,75,52,37,56,57,62,75,73,44,83,75,75,83,73,79,75,72,75,65,91,54,85,69,82,70,69,92,60,62,72,73,42,48,62,42,60,74,70,56,75,54,54,74,67,52,52,52,51,42,48,74,72,71,48,74,66,58,44,67,64,36,70,42,58,50,98,86,67,49,76,77,36,66,20,56,34,23,37,78,94,80,32,34,33,36,30,56,81,61,72,83,35,50,63,66,42,43,77,71,69,30,48,69,20,71,41,63,94,42,74,72,32,51,43,62,53,72,69,65,84,125

Sequence (190 aa):
CNSSQQFIELASVLPQQAIKPTTSVAQMRRWLRLHICFDDRYTQDDGYEAGLNGFWRLVNLLQFLPDMTFTSRKAVHLPQESVDTKVSATPEAVPETDESWAEIIEFGLLSAEEIALLQSHSLSAPTLGYELQNDEGEIIAEADLAWPSQKWALIIDNQEFIPLFTTRGWHVAFGPIDENTLQHLSGGDK

Foldseek 3Di:
DDPPPQQKDKDWDAPPVCPDPPHDPVNRLVRTAIEMEGAPPCCPDPCNVVSVVVRVVVCVVCVPRPRYYYYYPVRVVDPPDPPPPPPVPDPPPDDPDPVLCVVCVVVVVDPPVLVVLCVVVVHTRWDAFAFDADPVRDGDDTARTHDVVQLEGEHAPDPVCVCVSVVVPHQYFYHDSDPVSVCSRSPDDD